Protein AF-0000000072977639 (afdb_homodimer)

Foldseek 3Di:
DALLVLLVLLQVLLVVLQVLLQVLLCLLDDPSVVVNQVNVCVQAVPDRDDDDDDNVRSVVSNVSSVVSNVVSCCRNVPLSVQSVDLDPVSNVVSLVVQLVVLVVCLVVVCVVCVVVVRNSNNVVSVVSSCSRNVSSVPYDDDD/DALLVLLVLLQVLLVVLQVLLQVLLCLLDDPSVVVNQVNVCVQAVPDRDDDDDDNVRSVVSNVSSVVSNVVSCCRNVPLSVQSVDLDVVSNVVSLVVQLVVLVVCLVVVCVVCVVVVRNSNNVVSVVSSCSRNVSSVPYDDDD

Organism: NCBI:txid391626

Sequence (286 aa):
MTPNTAARIVGLTGWGLMIFGVPFVSIAFAGYDSFAHASIDFLDFSRTHTETLTRDARLFGAVFAGLITGFGALYAFGIAPLLKVRNIEANRIARRAGIIAAIVWFVVDSTGSVASGVWSNAMFNVIYLLLLVVPLAMVEFERMTPNTAARIVGLTGWGLMIFGVPFVSIAFAGYDSFAHASIDFLDFSRTHTETLTRDARLFGAVFAGLITGFGALYAFGIAPLLKVRNIEANRIARRAGIIAAIVWFVVDSTGSVASGVWSNAMFNVIYLLLLVVPLAMVEFER

pLDDT: mean 95.0, std 5.59, range [56.97, 98.94]

Solvent-accessible surface area (backbone atoms only — not comparable to full-atom values): 13034 Å² total; per-residue (Å²): 79,50,34,66,59,27,20,49,51,31,21,51,51,12,49,48,35,27,66,60,15,58,68,40,26,47,40,6,36,84,88,40,53,68,61,34,31,52,53,49,28,67,44,27,74,86,50,84,64,81,70,83,76,49,57,61,30,14,32,28,31,1,43,34,14,6,37,38,24,17,42,12,33,34,32,34,47,24,40,15,57,37,44,63,49,99,40,69,68,57,30,52,39,32,40,51,14,51,40,50,15,46,51,53,16,44,56,37,22,31,53,7,14,47,51,31,68,32,51,52,41,32,54,53,42,52,56,53,42,49,54,54,33,50,40,51,73,43,40,51,80,85,128,78,50,34,67,57,26,20,50,49,31,22,51,50,11,49,48,37,29,68,61,15,57,65,39,27,45,38,6,35,85,87,38,52,67,59,34,29,52,53,48,29,67,44,27,75,87,51,84,64,82,71,82,76,50,56,62,29,14,34,27,31,1,43,33,15,7,39,38,24,17,42,12,32,34,30,34,48,23,40,16,57,37,45,63,48,98,41,72,67,57,29,52,39,32,39,51,14,53,40,52,15,45,51,54,16,45,54,37,22,31,53,7,16,47,51,30,68,32,51,52,41,31,53,53,43,52,56,53,41,49,54,55,35,50,39,51,74,44,41,50,80,85,128

Structure (mmCIF, N/CA/C/O backbone):
data_AF-0000000072977639-model_v1
#
loop_
_entity.id
_entity.type
_entity.pdbx_description
1 polymer 'Uncharacterized protein'
#
loop_
_atom_site.group_PDB
_atom_site.id
_atom_site.type_symbol
_atom_site.label_atom_id
_atom_site.label_alt_id
_atom_site.label_comp_id
_atom_site.label_asym_id
_atom_site.label_entity_id
_atom_site.label_seq_id
_atom_site.pdbx_PDB_ins_code
_atom_site.Cartn_x
_atom_site.Cartn_y
_atom_site.Cartn_z
_atom_site.occupancy
_atom_site.B_iso_or_equiv
_atom_site.auth_seq_id
_atom_site.auth_comp_id
_atom_site.auth_asym_id
_atom_site.auth_atom_id
_atom_site.pdbx_PDB_model_num
ATOM 1 N N . MET A 1 1 ? -13.078 9.516 21.172 1 95.62 1 MET A N 1
ATOM 2 C CA . MET A 1 1 ? -11.719 9.031 21.422 1 95.62 1 MET A CA 1
ATOM 3 C C . MET A 1 1 ? -10.711 10.172 21.328 1 95.62 1 MET A C 1
ATOM 5 O O . MET A 1 1 ? -10.812 11.031 20.453 1 95.62 1 MET A O 1
ATOM 9 N N . THR A 1 2 ? -9.734 10.164 22.281 1 97.06 2 THR A N 1
ATOM 10 C CA . THR A 1 2 ? -8.758 11.25 22.234 1 97.06 2 THR A CA 1
ATOM 11 C C . THR A 1 2 ? -7.812 11.07 21.047 1 97.06 2 THR A C 1
ATOM 13 O O . THR A 1 2 ? -7.594 9.953 20.594 1 97.06 2 THR A O 1
ATOM 16 N N . PRO A 1 3 ? -7.242 12.141 20.578 1 97.94 3 PRO A N 1
ATOM 17 C CA . PRO A 1 3 ? -6.262 12.023 19.484 1 97.94 3 PRO A CA 1
ATOM 18 C C . PRO A 1 3 ? -5.082 11.125 19.859 1 97.94 3 PRO A C 1
ATOM 20 O O . PRO A 1 3 ? -4.594 10.367 19.016 1 97.94 3 PRO A O 1
ATOM 23 N N . ASN A 1 4 ? -4.688 11.156 21.109 1 97.81 4 ASN A N 1
ATOM 24 C CA . ASN A 1 4 ? -3.568 10.328 21.531 1 97.81 4 ASN A CA 1
ATOM 25 C C . ASN A 1 4 ? -3.912 8.844 21.453 1 97.81 4 ASN A C 1
ATOM 27 O O . ASN A 1 4 ? -3.094 8.031 21.016 1 97.81 4 ASN A O 1
ATOM 31 N N . THR A 1 5 ? -5.055 8.477 21.891 1 98.25 5 THR A N 1
ATOM 32 C CA . THR A 1 5 ? -5.48 7.082 21.844 1 98.25 5 THR A CA 1
ATOM 33 C C . THR A 1 5 ? -5.637 6.613 20.406 1 98.25 5 THR A C 1
ATOM 35 O O . THR A 1 5 ? -5.152 5.539 20.031 1 98.25 5 THR A O 1
ATOM 38 N N . ALA A 1 6 ? -6.316 7.398 19.609 1 98.62 6 ALA A N 1
ATOM 39 C CA . ALA A 1 6 ? -6.48 7.074 18.188 1 98.62 6 ALA A CA 1
ATOM 40 C C . ALA A 1 6 ? -5.125 6.914 17.5 1 98.62 6 ALA A C 1
ATOM 42 O O . ALA A 1 6 ? -4.902 5.949 16.766 1 98.62 6 ALA A O 1
ATOM 43 N N . ALA A 1 7 ? -4.203 7.809 17.766 1 98.75 7 ALA A N 1
ATOM 44 C CA . ALA A 1 7 ? -2.863 7.762 17.188 1 98.75 7 ALA A CA 1
ATOM 45 C C . ALA A 1 7 ? -2.131 6.488 17.609 1 98.75 7 ALA A C 1
ATOM 47 O O . ALA A 1 7 ? -1.414 5.887 16.797 1 98.75 7 ALA A O 1
ATOM 48 N N . ARG A 1 8 ? -2.305 6.121 18.812 1 98.75 8 ARG A N 1
ATOM 49 C CA . ARG A 1 8 ? -1.635 4.918 19.297 1 98.75 8 ARG A CA 1
ATOM 50 C C . ARG A 1 8 ? -2.141 3.678 18.578 1 98.75 8 ARG A C 1
ATOM 52 O O . ARG A 1 8 ? -1.348 2.85 18.125 1 98.75 8 ARG A O 1
ATOM 59 N N . ILE A 1 9 ? -3.414 3.498 18.438 1 98.75 9 ILE A N 1
ATOM 60 C CA . ILE A 1 9 ? -3.996 2.328 17.797 1 98.75 9 ILE A CA 1
ATOM 61 C C . ILE A 1 9 ? -3.594 2.301 16.312 1 98.75 9 ILE A C 1
ATOM 63 O O . ILE A 1 9 ? -3.121 1.279 15.82 1 98.75 9 ILE A O 1
ATOM 67 N N . VAL A 1 10 ? -3.727 3.42 15.641 1 98.81 10 VAL A N 1
ATOM 68 C CA . VAL A 1 10 ? -3.398 3.52 14.219 1 98.81 10 VAL A CA 1
ATOM 69 C C . VAL A 1 10 ? -1.902 3.289 14.016 1 98.81 10 VAL A C 1
ATOM 71 O O . VAL A 1 10 ? -1.496 2.576 13.094 1 98.81 10 VAL A O 1
ATOM 74 N N . GLY A 1 11 ? -1.092 3.898 14.891 1 98.81 11 GLY A N 1
ATOM 75 C CA . GLY A 1 11 ? 0.348 3.707 14.828 1 98.81 11 GLY A CA 1
ATOM 76 C C . GLY A 1 11 ? 0.766 2.262 15.016 1 98.81 11 GLY A C 1
ATOM 77 O O . GLY A 1 11 ? 1.602 1.75 14.266 1 98.81 11 GLY A O 1
ATOM 78 N N . LEU A 1 12 ? 0.211 1.603 15.961 1 98.69 12 LEU A N 1
ATOM 79 C CA . LEU A 1 12 ? 0.515 0.199 16.219 1 98.69 12 LEU A CA 1
ATOM 80 C C . LEU A 1 12 ? 0.076 -0.674 15.047 1 98.69 12 LEU A C 1
ATOM 82 O O . LEU A 1 12 ? 0.763 -1.635 14.695 1 98.69 12 LEU A O 1
ATOM 86 N N . THR A 1 13 ? -1.066 -0.364 14.516 1 98.69 13 THR A N 1
ATOM 87 C CA . THR A 1 13 ? -1.519 -1.1 13.344 1 98.69 13 THR A CA 1
ATOM 88 C C . THR A 1 13 ? -0.54 -0.925 12.188 1 98.69 13 THR A C 1
ATOM 90 O O . THR A 1 13 ? -0.177 -1.897 11.523 1 98.69 13 THR A O 1
ATOM 93 N N . GLY A 1 14 ? -0.065 0.281 11.914 1 98.75 14 GLY A N 1
ATOM 94 C CA . GLY A 1 14 ? 0.928 0.529 10.883 1 98.75 14 GLY A CA 1
ATOM 95 C C . GLY A 1 14 ? 2.215 -0.248 11.094 1 98.75 14 GLY A C 1
ATOM 96 O O . GLY A 1 14 ? 2.725 -0.876 10.164 1 98.75 14 GLY A O 1
ATOM 97 N N . TRP A 1 15 ? 2.723 -0.242 12.312 1 98.69 15 TRP A N 1
ATOM 98 C CA . TRP A 1 15 ? 3.92 -1.007 12.648 1 98.69 15 TRP A CA 1
ATOM 99 C C . TRP A 1 15 ? 3.689 -2.5 12.445 1 98.69 15 TRP A C 1
ATOM 101 O O . TRP A 1 15 ? 4.566 -3.207 11.945 1 98.69 15 TRP A O 1
ATOM 111 N N . GLY A 1 16 ? 2.523 -2.932 12.852 1 98 16 GLY A N 1
ATOM 112 C CA . GLY A 1 16 ? 2.174 -4.328 12.648 1 98 16 GLY A CA 1
ATOM 113 C C . GLY A 1 16 ? 2.189 -4.742 11.188 1 98 16 GLY A C 1
ATOM 114 O O . GLY A 1 16 ? 2.697 -5.809 10.844 1 98 16 GLY A O 1
ATOM 115 N N . LEU A 1 17 ? 1.661 -3.938 10.32 1 97.69 17 LEU A N 1
ATOM 116 C CA . LEU A 1 17 ? 1.654 -4.215 8.891 1 97.69 17 LEU A CA 1
ATOM 117 C C . LEU A 1 17 ? 3.076 -4.27 8.344 1 97.69 17 LEU A C 1
ATOM 119 O O . LEU A 1 17 ? 3.389 -5.117 7.5 1 97.69 17 LEU A O 1
ATOM 123 N N . MET A 1 18 ? 3.998 -3.418 8.82 1 98.19 18 MET A N 1
ATOM 124 C CA . MET A 1 18 ? 5.383 -3.416 8.359 1 98.19 18 MET A CA 1
ATOM 125 C C . MET A 1 18 ? 6.105 -4.68 8.805 1 98.19 18 MET A C 1
ATOM 127 O O . MET A 1 18 ? 6.797 -5.32 8.008 1 98.19 18 MET A O 1
ATOM 131 N N . ILE A 1 19 ? 5.93 -5.047 10.039 1 96.44 19 ILE A N 1
ATOM 132 C CA . ILE A 1 19 ? 6.582 -6.227 10.594 1 96.44 19 ILE A CA 1
ATOM 133 C C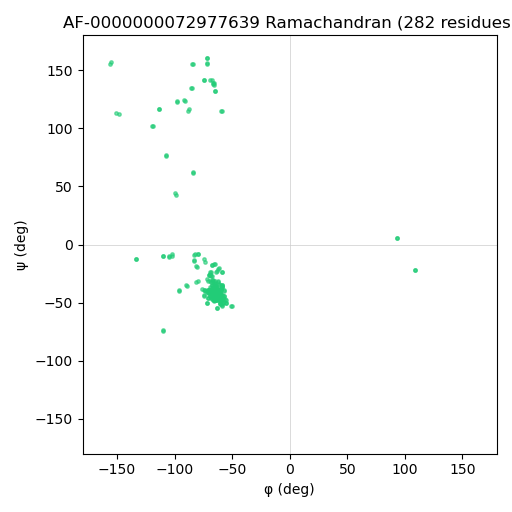 . ILE A 1 19 ? 6.066 -7.48 9.898 1 96.44 19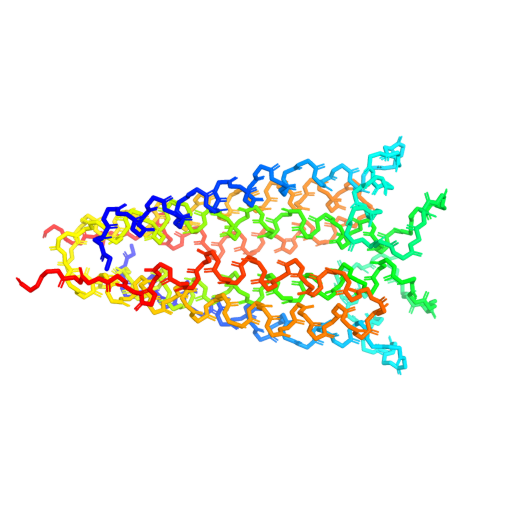 ILE A C 1
ATOM 135 O O . ILE A 1 19 ? 6.824 -8.422 9.664 1 96.44 19 ILE A O 1
ATOM 139 N N . PHE A 1 20 ? 4.82 -7.465 9.57 1 93.06 20 PHE A N 1
ATOM 140 C CA . PHE A 1 20 ? 4.211 -8.57 8.836 1 93.06 20 PHE A CA 1
ATOM 141 C C . PHE A 1 20 ? 4.719 -8.609 7.402 1 93.06 20 PHE A C 1
ATOM 143 O O . PHE A 1 20 ? 4.992 -9.68 6.863 1 93.06 20 PHE A O 1
ATOM 150 N N . GLY A 1 21 ? 4.824 -7.449 6.793 1 94.38 21 GLY A N 1
ATOM 151 C CA . GLY A 1 21 ? 5.102 -7.34 5.371 1 94.38 21 GLY A CA 1
ATOM 152 C C . GLY A 1 21 ? 6.547 -7.641 5.02 1 94.38 21 GLY A C 1
ATOM 153 O O . GLY A 1 21 ? 6.824 -8.336 4.035 1 94.38 21 GLY A O 1
ATOM 154 N N . VAL A 1 22 ? 7.531 -7.25 5.762 1 94.69 22 VAL A N 1
ATOM 155 C CA . VAL A 1 22 ? 8.945 -7.297 5.414 1 94.69 22 VAL A CA 1
ATOM 156 C C . VAL A 1 22 ? 9.391 -8.75 5.254 1 94.69 22 VAL A C 1
ATOM 158 O O . VAL A 1 22 ? 9.992 -9.109 4.238 1 94.69 22 VAL A O 1
ATOM 161 N N . PRO A 1 23 ? 9.039 -9.719 6.133 1 92.25 23 PRO A N 1
ATOM 162 C CA . PRO A 1 23 ? 9.492 -11.094 5.953 1 92.25 23 PRO A CA 1
ATOM 163 C C . PRO A 1 23 ? 8.883 -11.758 4.719 1 92.25 23 PRO A C 1
ATOM 165 O O . PRO A 1 23 ? 9.438 -12.742 4.207 1 92.25 23 PRO A O 1
ATOM 168 N N . PHE A 1 24 ? 7.812 -11.227 4.18 1 93 24 PHE A N 1
ATOM 169 C CA . PHE A 1 24 ? 7.113 -11.859 3.066 1 93 24 PHE A CA 1
ATOM 170 C C . PHE A 1 24 ? 7.906 -11.711 1.774 1 93 24 PHE A C 1
ATOM 172 O O . PHE A 1 24 ? 7.629 -12.391 0.786 1 93 24 PHE A O 1
ATOM 179 N N . VAL A 1 25 ? 8.906 -10.797 1.79 1 94.38 25 VAL A N 1
ATOM 180 C CA . VAL A 1 25 ? 9.734 -10.664 0.594 1 94.38 25 VAL A CA 1
ATOM 181 C C . VAL A 1 25 ? 10.453 -11.977 0.31 1 94.38 25 VAL A C 1
ATOM 183 O O . VAL A 1 25 ? 10.852 -12.242 -0.828 1 94.38 25 VAL A O 1
ATOM 186 N N . SER A 1 26 ? 10.57 -12.844 1.334 1 92.38 26 SER A N 1
ATOM 187 C CA . SER A 1 26 ? 11.25 -14.125 1.174 1 92.38 26 SER A CA 1
ATOM 188 C C . SER A 1 26 ? 10.523 -15.008 0.168 1 92.38 26 SER A C 1
ATOM 190 O O . SER A 1 26 ? 11.125 -15.922 -0.409 1 92.38 26 SER A O 1
ATOM 192 N N . ILE A 1 27 ? 9.227 -14.781 -0.058 1 92.62 27 ILE A N 1
ATOM 193 C CA . ILE A 1 27 ? 8.422 -15.555 -1.001 1 92.62 27 ILE A CA 1
ATOM 194 C C . ILE A 1 27 ? 9.031 -15.453 -2.398 1 92.62 27 ILE A C 1
ATOM 196 O O . ILE A 1 27 ? 8.898 -16.375 -3.209 1 92.62 27 ILE A O 1
ATOM 200 N N . ALA A 1 28 ? 9.781 -14.445 -2.684 1 94.38 28 ALA A N 1
ATOM 201 C CA . ALA A 1 28 ? 10.32 -14.18 -4.012 1 94.38 28 ALA A CA 1
ATOM 202 C C . ALA A 1 28 ? 11.57 -15.023 -4.273 1 94.38 28 ALA A C 1
ATOM 204 O O . ALA A 1 28 ? 12.008 -15.148 -5.418 1 94.38 28 ALA A O 1
ATOM 205 N N . PHE A 1 29 ? 12.164 -15.516 -3.209 1 92.94 29 PHE A N 1
ATOM 206 C CA . PHE A 1 29 ? 13.414 -16.25 -3.324 1 92.94 29 PHE A CA 1
ATOM 207 C C . PHE A 1 29 ? 13.156 -17.75 -3.49 1 92.94 29 PHE A C 1
ATOM 209 O O . PHE A 1 29 ? 12.547 -18.375 -2.627 1 92.94 29 PHE A O 1
ATOM 216 N N . ALA A 1 30 ? 13.758 -18.188 -4.637 1 87 30 ALA A N 1
ATOM 217 C CA . ALA A 1 30 ? 13.703 -19.641 -4.828 1 87 30 ALA A CA 1
ATOM 218 C C . ALA A 1 30 ? 14.5 -20.359 -3.748 1 87 30 ALA A C 1
ATOM 220 O O . ALA A 1 30 ? 15.578 -19.906 -3.359 1 87 30 ALA A O 1
ATOM 221 N N . GLY A 1 31 ? 14 -21.375 -3.1 1 83.69 31 GLY A N 1
ATOM 222 C CA . GLY A 1 31 ? 14.711 -22.109 -2.066 1 83.69 31 GLY A CA 1
ATOM 223 C C . GLY A 1 31 ? 14.156 -21.859 -0.675 1 83.69 31 GLY A C 1
ATOM 224 O O . GLY A 1 31 ? 14.453 -22.625 0.255 1 83.69 31 GLY A O 1
ATOM 225 N N . TYR A 1 32 ? 13.492 -20.766 -0.579 1 83.25 32 TYR A N 1
ATOM 226 C CA . TYR A 1 32 ? 12.875 -20.453 0.708 1 83.25 32 TYR A CA 1
ATOM 227 C C . TYR A 1 32 ? 11.398 -20.828 0.699 1 83.25 32 TYR A C 1
ATOM 229 O O . TYR A 1 32 ? 10.57 -20.094 1.251 1 83.25 32 TYR A O 1
ATOM 237 N N . ASP A 1 33 ? 11.086 -21.891 0.186 1 87.06 33 ASP A N 1
ATOM 238 C CA . ASP A 1 33 ? 9.703 -22.266 -0.089 1 87.06 33 ASP A CA 1
ATOM 239 C C . ASP A 1 33 ? 8.953 -22.578 1.203 1 87.06 33 ASP A C 1
ATOM 241 O O . ASP A 1 33 ? 7.738 -22.359 1.291 1 87.06 33 ASP A O 1
ATOM 245 N N . SER A 1 34 ? 9.703 -23.047 2.15 1 86.94 34 SER A N 1
ATOM 246 C CA . SER A 1 34 ? 9.016 -23.406 3.385 1 86.94 34 SER A CA 1
ATOM 247 C C . SER A 1 34 ? 8.352 -22.188 4.027 1 86.94 34 SER A C 1
ATOM 249 O O . SER A 1 34 ? 7.211 -22.266 4.484 1 86.94 34 SER A O 1
ATOM 251 N N . PHE A 1 35 ? 9.078 -21.125 4.086 1 86.31 35 PHE A N 1
ATOM 252 C CA . PHE A 1 35 ? 8.508 -19.906 4.645 1 86.31 35 PHE A CA 1
ATOM 253 C C . PHE A 1 35 ? 7.352 -19.406 3.789 1 86.31 35 PHE A C 1
ATOM 255 O O . PHE A 1 35 ? 6.324 -18.969 4.316 1 86.31 35 PHE A O 1
ATOM 262 N N . ALA A 1 36 ? 7.512 -19.453 2.562 1 88.56 36 ALA A N 1
ATOM 263 C CA . ALA A 1 36 ? 6.465 -19.031 1.642 1 88.56 36 ALA A CA 1
ATOM 264 C C . ALA A 1 36 ? 5.191 -19.859 1.838 1 88.56 36 ALA A C 1
ATOM 266 O O . ALA A 1 36 ? 4.098 -19.297 1.947 1 88.56 36 ALA A O 1
ATOM 267 N N . HIS A 1 37 ? 5.379 -21.172 1.951 1 91.56 37 HIS A N 1
ATOM 268 C CA . HIS A 1 37 ? 4.242 -22.062 2.148 1 91.56 37 HIS A CA 1
ATOM 269 C C . HIS A 1 37 ? 3.521 -21.75 3.457 1 91.56 37 HIS A C 1
ATOM 271 O O . HIS A 1 37 ? 2.293 -21.641 3.484 1 91.56 37 HIS A O 1
ATOM 277 N N . ALA A 1 38 ? 4.32 -21.562 4.438 1 89.25 38 ALA A N 1
ATOM 278 C CA . ALA A 1 38 ? 3.725 -21.25 5.734 1 89.25 38 ALA A CA 1
ATOM 279 C C . ALA A 1 38 ? 2.924 -19.953 5.672 1 89.25 38 ALA A C 1
ATOM 281 O O . ALA A 1 38 ? 1.828 -19.859 6.234 1 89.25 38 ALA A O 1
ATOM 282 N N . SER A 1 39 ? 3.451 -18.969 4.984 1 87.75 39 SER A N 1
ATOM 283 C CA . SER A 1 39 ? 2.805 -17.672 4.855 1 87.75 39 SER A CA 1
ATOM 284 C C . SER A 1 39 ? 1.498 -17.781 4.074 1 87.75 39 SER A C 1
ATOM 286 O O . SER A 1 39 ? 0.474 -17.234 4.492 1 87.75 39 SER A O 1
ATOM 288 N N . ILE A 1 40 ? 1.535 -18.5 3.049 1 89.81 40 ILE A N 1
ATOM 289 C CA . ILE A 1 40 ? 0.352 -18.656 2.207 1 89.81 40 ILE A CA 1
ATOM 290 C C . ILE A 1 40 ? -0.704 -19.484 2.939 1 89.81 40 ILE A C 1
ATOM 292 O O . ILE A 1 40 ? -1.894 -19.156 2.893 1 89.81 40 ILE A O 1
ATOM 296 N N . ASP A 1 41 ? -0.236 -20.531 3.631 1 91.38 41 ASP A N 1
ATOM 297 C CA . ASP A 1 41 ? -1.164 -21.344 4.406 1 91.38 41 ASP A CA 1
ATOM 298 C C . ASP A 1 41 ? -1.864 -20.516 5.48 1 91.38 41 ASP A C 1
ATOM 300 O O . ASP A 1 41 ? -3.035 -20.75 5.789 1 91.38 41 ASP A O 1
ATOM 304 N N . PHE A 1 42 ? -1.109 -19.594 5.988 1 86.88 42 PHE A N 1
ATOM 305 C CA . PHE A 1 42 ? -1.677 -18.688 6.984 1 86.88 42 PHE A CA 1
ATOM 306 C C . PHE A 1 42 ? -2.775 -17.828 6.375 1 86.88 42 PHE A C 1
ATOM 308 O O . PHE A 1 42 ? -3.828 -17.641 6.984 1 86.88 42 PHE A O 1
ATOM 315 N N . LEU A 1 43 ? -2.643 -17.344 5.176 1 86.12 43 LEU A N 1
ATOM 316 C CA . LEU A 1 43 ? -3.604 -16.484 4.508 1 86.12 43 LEU A CA 1
ATOM 317 C C . LEU A 1 43 ? -4.762 -17.281 3.934 1 86.12 43 LEU A C 1
ATOM 319 O O . LEU A 1 43 ? -5.887 -16.781 3.838 1 86.12 43 LEU A O 1
ATOM 323 N N . ASP A 1 44 ? -4.391 -18.438 3.574 1 89.69 44 ASP A N 1
ATOM 324 C CA . ASP A 1 44 ? -5.355 -19.344 2.949 1 89.69 44 ASP A CA 1
ATOM 325 C C . ASP A 1 44 ? -5.531 -20.609 3.773 1 89.69 44 ASP A C 1
ATOM 327 O O . ASP A 1 44 ? -4.809 -21.594 3.576 1 89.69 44 ASP A O 1
ATOM 331 N N . PHE A 1 45 ? -6.559 -20.641 4.465 1 87.81 45 PHE A N 1
ATOM 332 C CA . PHE A 1 45 ? -6.789 -21.719 5.41 1 87.81 45 PHE A CA 1
ATOM 333 C C . PHE A 1 45 ? -7.316 -22.969 4.691 1 87.81 45 PHE A C 1
ATOM 335 O O . PHE A 1 45 ? -7.41 -24.047 5.285 1 87.81 45 PHE A O 1
ATOM 342 N N . SER A 1 46 ? -7.605 -22.844 3.506 1 85.62 46 SER A N 1
ATOM 343 C CA . SER A 1 46 ? -8.336 -23.906 2.824 1 85.62 46 SER A CA 1
ATOM 344 C C . SER A 1 46 ? -7.398 -25 2.35 1 85.62 46 SER A C 1
ATOM 346 O O . SER A 1 46 ? -7.844 -26.094 2.006 1 85.62 46 SER A O 1
ATOM 348 N N . ARG A 1 47 ? -6.117 -24.75 2.334 1 83.44 47 ARG A N 1
ATOM 349 C CA . ARG A 1 47 ? -5.219 -25.797 1.847 1 83.44 47 ARG A CA 1
ATOM 350 C C . ARG A 1 47 ? -3.82 -25.625 2.428 1 83.44 47 ARG A C 1
ATOM 352 O O . ARG A 1 47 ? -3.467 -24.547 2.906 1 83.44 47 ARG A O 1
ATOM 359 N N . THR A 1 48 ? -3.164 -26.766 2.412 1 88.25 48 THR A N 1
ATOM 360 C CA . THR A 1 48 ? -1.737 -26.781 2.717 1 88.25 48 THR A CA 1
ATOM 361 C C . THR A 1 48 ? -0.911 -26.797 1.434 1 88.25 48 THR A C 1
ATOM 363 O O . THR A 1 48 ? -1.097 -27.672 0.583 1 88.25 48 THR A O 1
ATOM 366 N N . HIS A 1 49 ? -0.068 -25.859 1.305 1 86.5 49 HIS A N 1
ATOM 367 C CA . HIS A 1 49 ? 0.725 -25.734 0.087 1 86.5 49 HIS A CA 1
ATOM 368 C C . HIS A 1 49 ? 1.98 -26.594 0.155 1 86.5 49 HIS A C 1
ATOM 370 O O . HIS A 1 49 ? 2.65 -26.641 1.189 1 86.5 49 HIS A O 1
ATOM 376 N N . THR A 1 50 ? 2.227 -27.297 -0.949 1 85.44 50 THR A N 1
ATOM 377 C CA . THR A 1 50 ? 3.441 -28.094 -1.034 1 85.44 50 THR A CA 1
ATOM 378 C C . THR A 1 50 ? 4.145 -27.875 -2.369 1 85.44 50 THR A C 1
ATOM 380 O O . THR A 1 50 ? 5.32 -28.219 -2.523 1 85.44 50 THR A O 1
ATOM 383 N N . GLU A 1 51 ? 3.441 -27.266 -3.229 1 86.81 51 GLU A N 1
ATOM 384 C CA . GLU A 1 51 ? 3.979 -27.109 -4.578 1 86.81 51 GLU A CA 1
ATOM 385 C C . GLU A 1 51 ? 4.902 -25.906 -4.676 1 86.81 51 GLU A C 1
ATOM 387 O O . GLU A 1 51 ? 4.777 -24.953 -3.898 1 86.81 51 GLU A O 1
ATOM 392 N N . THR A 1 52 ? 5.766 -26.062 -5.684 1 88.94 52 THR A N 1
ATOM 393 C CA . THR A 1 52 ? 6.629 -24.922 -5.977 1 88.94 52 THR A CA 1
ATOM 394 C C . THR A 1 52 ? 5.809 -23.75 -6.5 1 88.94 52 THR A C 1
ATOM 396 O O . THR A 1 52 ? 4.895 -23.922 -7.305 1 88.94 52 THR A O 1
ATOM 399 N N . LEU A 1 53 ? 6.164 -22.594 -6.031 1 91.88 53 LEU A N 1
ATOM 400 C CA . LEU A 1 53 ? 5.453 -21.391 -6.473 1 91.88 53 LEU A CA 1
ATOM 401 C C . LEU A 1 53 ? 5.863 -21.016 -7.891 1 91.88 53 LEU A C 1
ATOM 403 O O . LEU A 1 53 ? 7.027 -21.172 -8.273 1 91.88 53 LEU A O 1
ATOM 407 N N . THR A 1 54 ? 4.875 -20.578 -8.586 1 91.81 54 THR A N 1
ATOM 408 C CA . THR A 1 54 ? 5.168 -20.078 -9.922 1 91.81 54 THR A CA 1
ATOM 409 C C . THR A 1 54 ? 5.902 -18.734 -9.836 1 91.81 54 THR A C 1
ATOM 411 O O . THR A 1 54 ? 5.859 -18.062 -8.812 1 91.81 54 THR A O 1
ATOM 414 N N . ARG A 1 55 ? 6.551 -18.391 -10.914 1 91.25 55 ARG A N 1
ATOM 415 C CA . ARG A 1 55 ? 7.23 -17.109 -11.016 1 91.25 55 ARG A CA 1
ATOM 416 C C . ARG A 1 55 ? 6.258 -15.953 -10.781 1 91.25 55 ARG A C 1
ATOM 418 O O . ARG A 1 55 ? 6.594 -14.977 -10.102 1 91.25 55 ARG A O 1
ATOM 425 N N . ASP A 1 56 ? 5.035 -16.062 -11.305 1 91.81 56 ASP A N 1
ATOM 426 C CA . ASP A 1 56 ? 4.027 -15.031 -11.125 1 91.81 56 ASP A CA 1
ATOM 427 C C . ASP A 1 56 ? 3.648 -14.875 -9.648 1 91.81 56 ASP A C 1
ATOM 429 O O . ASP A 1 56 ? 3.518 -13.758 -9.156 1 91.81 56 ASP A O 1
ATOM 433 N N . ALA A 1 57 ? 3.465 -15.992 -9.055 1 92.75 57 ALA A N 1
ATOM 434 C CA . ALA A 1 57 ? 3.127 -15.953 -7.633 1 92.75 57 ALA A CA 1
ATOM 435 C C . ALA A 1 57 ? 4.25 -15.312 -6.816 1 92.75 57 ALA A C 1
ATOM 437 O O . ALA A 1 57 ? 3.988 -14.531 -5.898 1 92.75 57 ALA A O 1
ATOM 438 N N . ARG A 1 58 ? 5.504 -15.609 -7.164 1 93.81 58 ARG A N 1
ATOM 439 C CA . ARG A 1 58 ? 6.656 -15.031 -6.477 1 93.81 58 ARG A CA 1
ATOM 440 C C . ARG A 1 58 ? 6.742 -13.523 -6.719 1 93.81 58 ARG A C 1
ATOM 442 O O . ARG A 1 58 ? 6.996 -12.758 -5.789 1 93.81 58 ARG A O 1
ATOM 449 N N . LEU A 1 59 ? 6.516 -13.125 -7.918 1 93 59 LEU A N 1
ATOM 450 C CA . LEU A 1 59 ? 6.516 -11.703 -8.242 1 93 59 LEU A CA 1
ATOM 451 C C . LEU A 1 59 ? 5.449 -10.961 -7.445 1 93 59 LEU A C 1
ATOM 453 O O . LEU A 1 59 ? 5.746 -9.969 -6.777 1 93 59 LEU A O 1
ATOM 457 N N . PHE A 1 60 ? 4.223 -11.453 -7.48 1 94.06 60 PHE A N 1
ATOM 458 C CA . PHE A 1 60 ? 3.125 -10.758 -6.816 1 94.06 60 PHE A CA 1
ATOM 459 C C . PHE A 1 60 ? 3.289 -10.812 -5.305 1 94.06 60 PHE A C 1
ATOM 461 O O . PHE A 1 60 ? 2.908 -9.875 -4.602 1 94.06 60 PHE A O 1
ATOM 468 N N . GLY A 1 61 ? 3.854 -11.883 -4.859 1 93.06 61 GLY A N 1
ATOM 469 C CA . GLY A 1 61 ? 4.203 -11.922 -3.451 1 93.06 61 GLY A CA 1
ATOM 470 C C . GLY A 1 61 ? 5.176 -10.836 -3.043 1 93.06 61 GLY A C 1
ATOM 471 O O . GLY A 1 61 ? 5.035 -10.234 -1.977 1 93.06 61 GLY A O 1
ATOM 472 N N . ALA A 1 62 ? 6.172 -10.617 -3.844 1 93.19 62 ALA A N 1
ATOM 473 C CA . ALA A 1 62 ? 7.145 -9.555 -3.602 1 93.19 62 ALA A CA 1
ATOM 474 C C . ALA A 1 62 ? 6.477 -8.188 -3.629 1 93.19 62 ALA A C 1
ATOM 476 O O . ALA A 1 62 ? 6.766 -7.328 -2.791 1 93.19 62 ALA A O 1
ATOM 477 N N . VAL A 1 63 ? 5.637 -7.984 -4.582 1 96.06 63 VAL A N 1
ATOM 478 C CA . VAL A 1 63 ? 4.918 -6.719 -4.727 1 96.06 63 VAL A CA 1
ATOM 479 C C . VAL A 1 63 ? 4.027 -6.488 -3.508 1 96.06 63 VAL A C 1
ATOM 481 O O . VAL A 1 63 ? 3.971 -5.379 -2.975 1 96.06 63 VAL A O 1
ATOM 484 N N . PHE A 1 64 ? 3.361 -7.582 -3.084 1 96.19 64 PHE A N 1
ATOM 485 C CA . PHE A 1 64 ? 2.586 -7.547 -1.849 1 96.19 64 PHE A CA 1
ATOM 486 C C . PHE A 1 64 ? 3.451 -7.102 -0.677 1 96.19 64 PHE A C 1
ATOM 488 O O . PHE A 1 64 ? 3.086 -6.184 0.058 1 96.19 64 PHE A O 1
ATOM 495 N N . ALA A 1 65 ? 4.578 -7.703 -0.521 1 96.69 65 ALA A N 1
ATOM 496 C CA . ALA A 1 65 ? 5.469 -7.395 0.596 1 96.69 65 ALA A CA 1
ATOM 497 C C . ALA A 1 65 ? 5.871 -5.922 0.585 1 96.69 65 ALA A C 1
ATOM 499 O O . ALA A 1 65 ? 5.812 -5.246 1.617 1 96.69 65 ALA A O 1
ATOM 500 N N . GLY A 1 66 ? 6.262 -5.406 -0.53 1 98.38 66 GLY A N 1
ATOM 501 C CA . GLY A 1 66 ? 6.656 -4.012 -0.639 1 98.38 66 GLY A CA 1
ATOM 502 C C . GLY A 1 66 ? 5.52 -3.047 -0.357 1 98.38 66 GLY A C 1
ATOM 503 O O . GLY A 1 66 ? 5.676 -2.111 0.43 1 98.38 66 GLY A O 1
ATOM 504 N N . LEU A 1 67 ? 4.395 -3.309 -0.924 1 98.62 67 LEU A N 1
ATOM 505 C CA . LEU A 1 67 ? 3.277 -2.375 -0.836 1 98.62 67 LEU A CA 1
ATOM 506 C C . LEU A 1 67 ? 2.691 -2.361 0.572 1 98.62 67 LEU A C 1
ATOM 508 O O . LEU A 1 67 ? 2.311 -1.304 1.079 1 98.62 67 LEU A O 1
ATOM 512 N N . ILE A 1 68 ? 2.615 -3.586 1.193 1 98.31 68 ILE A N 1
ATOM 513 C CA . ILE A 1 68 ? 2.047 -3.609 2.537 1 98.31 68 ILE A CA 1
ATOM 514 C C . ILE A 1 68 ? 2.988 -2.895 3.506 1 98.31 68 ILE A C 1
ATOM 516 O O . ILE A 1 68 ? 2.537 -2.232 4.441 1 98.31 68 ILE A O 1
ATOM 520 N N . THR A 1 69 ? 4.227 -3 3.316 1 98.62 69 THR A N 1
ATOM 521 C CA . THR A 1 69 ? 5.199 -2.301 4.152 1 98.62 69 THR A CA 1
ATOM 522 C C . THR A 1 69 ? 5.094 -0.792 3.957 1 98.62 69 THR A C 1
ATOM 524 O O . THR A 1 69 ? 5.062 -0.034 4.93 1 98.62 69 THR A O 1
ATOM 527 N N . GLY A 1 70 ? 5.055 -0.324 2.73 1 98.75 70 GLY A N 1
ATOM 528 C CA . GLY A 1 70 ? 4.875 1.094 2.463 1 98.75 70 GLY A CA 1
ATOM 529 C C . GLY A 1 70 ? 3.561 1.637 2.992 1 98.75 70 GLY A C 1
ATOM 530 O O . GLY A 1 70 ? 3.514 2.742 3.539 1 98.75 70 GLY A O 1
ATOM 531 N N . PHE A 1 71 ? 2.533 0.831 2.801 1 98.75 71 PHE A N 1
ATOM 532 C CA . PHE A 1 71 ? 1.208 1.164 3.312 1 98.75 71 PHE A CA 1
ATOM 533 C C . PHE A 1 71 ? 1.241 1.338 4.824 1 98.75 71 PHE A C 1
ATOM 535 O O . PHE A 1 71 ? 0.759 2.344 5.352 1 98.75 71 PHE A O 1
ATOM 542 N N . GLY A 1 72 ? 1.837 0.433 5.504 1 98.81 72 GLY A N 1
ATOM 543 C CA . GLY A 1 72 ? 2.004 0.526 6.949 1 98.81 72 GLY A CA 1
ATOM 544 C C . GLY A 1 72 ? 2.803 1.741 7.379 1 98.81 72 GLY A C 1
ATOM 545 O O . GLY A 1 72 ? 2.459 2.402 8.359 1 98.81 72 GLY A O 1
ATOM 546 N N . ALA A 1 73 ? 3.799 2.031 6.676 1 98.88 73 ALA A N 1
ATOM 547 C CA . ALA A 1 73 ? 4.652 3.17 7.004 1 98.88 73 ALA A CA 1
ATOM 548 C C . ALA A 1 73 ? 3.867 4.477 6.945 1 98.88 73 ALA A C 1
ATOM 550 O O . ALA A 1 73 ? 4.059 5.363 7.781 1 98.88 73 ALA A O 1
ATOM 551 N N . LEU A 1 74 ? 2.996 4.617 5.988 1 98.94 74 LEU A N 1
ATOM 552 C CA . LEU A 1 74 ? 2.211 5.84 5.871 1 98.94 74 LEU A CA 1
ATOM 553 C C . LEU A 1 74 ? 1.269 6 7.059 1 98.94 74 LEU A C 1
ATOM 555 O O . LEU A 1 74 ? 1.034 7.117 7.527 1 98.94 74 LEU A O 1
ATOM 559 N N . TYR A 1 75 ? 0.794 4.887 7.52 1 98.94 75 TYR A N 1
ATOM 560 C CA . TYR A 1 75 ? -0.069 4.977 8.695 1 98.94 75 TYR A CA 1
ATOM 561 C C . TYR A 1 75 ? 0.745 5.266 9.945 1 98.94 75 TYR A C 1
ATOM 563 O O . TYR A 1 75 ? 0.395 6.148 10.734 1 98.94 75 TYR A O 1
ATOM 571 N N . ALA A 1 76 ? 1.844 4.621 10.125 1 98.88 76 ALA A N 1
ATOM 572 C CA . ALA A 1 76 ? 2.648 4.719 11.336 1 98.88 76 ALA A CA 1
ATOM 573 C C . ALA A 1 76 ? 3.34 6.078 11.43 1 98.88 76 ALA A C 1
ATOM 575 O O . ALA A 1 76 ? 3.396 6.68 12.5 1 98.88 76 ALA A O 1
ATOM 576 N N . PHE A 1 77 ? 3.805 6.594 10.352 1 98.88 77 PHE A N 1
ATOM 577 C CA . PHE A 1 77 ? 4.652 7.781 10.391 1 98.88 77 PHE A CA 1
ATOM 578 C C . PHE A 1 77 ? 3.918 8.984 9.812 1 98.88 77 PHE A C 1
ATOM 580 O O . PHE A 1 77 ? 4.418 10.109 9.875 1 98.88 77 PHE A O 1
ATOM 587 N N . GLY A 1 78 ? 2.82 8.734 9.234 1 98.81 78 GLY A N 1
ATOM 588 C CA . GLY A 1 78 ? 2.033 9.82 8.672 1 98.81 78 GLY A CA 1
ATOM 589 C C . GLY A 1 78 ? 0.745 10.078 9.43 1 98.81 78 GLY A C 1
ATOM 590 O O . GLY A 1 78 ? 0.688 10.961 10.289 1 98.81 78 GLY A O 1
ATOM 591 N N . ILE A 1 79 ? -0.232 9.172 9.266 1 98.94 79 ILE A N 1
ATOM 592 C CA . ILE A 1 79 ? -1.567 9.367 9.82 1 98.94 79 ILE A CA 1
ATOM 593 C C . ILE A 1 79 ? -1.483 9.484 11.344 1 98.94 79 ILE A C 1
ATOM 595 O O . ILE A 1 79 ? -2.02 10.422 11.93 1 98.94 79 ILE A O 1
ATOM 599 N N . ALA A 1 80 ? -0.806 8.625 11.984 1 98.88 80 ALA A N 1
ATOM 600 C CA . ALA A 1 80 ? -0.796 8.555 13.445 1 98.88 80 ALA A CA 1
ATOM 601 C C . ALA A 1 80 ? -0.217 9.828 14.047 1 98.88 80 ALA A C 1
ATOM 603 O O . ALA A 1 80 ? -0.875 10.5 14.844 1 98.88 80 ALA A O 1
ATOM 604 N N . PRO A 1 81 ? 0.955 10.281 13.703 1 98.88 81 PRO A N 1
ATOM 605 C CA . PRO A 1 81 ? 1.461 11.5 14.344 1 98.88 81 PRO A CA 1
ATOM 606 C C . PRO A 1 81 ? 0.679 12.75 13.945 1 98.88 81 PRO A C 1
ATOM 608 O O . PRO A 1 81 ? 0.588 13.703 14.719 1 98.88 81 PRO A O 1
ATOM 611 N N . LEU A 1 82 ? 0.086 12.789 12.82 1 98.81 82 LEU A N 1
ATOM 612 C CA . LEU A 1 82 ? -0.655 13.961 12.367 1 98.81 82 LEU A CA 1
ATOM 613 C C . LEU A 1 82 ? -1.917 14.164 13.195 1 98.81 82 LEU A C 1
ATOM 615 O O . LEU A 1 82 ? -2.398 15.289 13.336 1 98.81 82 LEU A O 1
ATOM 619 N N . LEU A 1 83 ? -2.426 13.117 13.766 1 98.56 83 LEU A N 1
ATOM 620 C CA . LEU A 1 83 ? -3.6 13.227 14.625 1 98.56 83 LEU A CA 1
ATOM 621 C C . LEU A 1 83 ? -3.281 14.031 15.875 1 98.56 83 LEU A C 1
ATOM 623 O O . LEU A 1 83 ? -4.188 14.531 16.547 1 98.56 83 LEU A O 1
ATOM 627 N N . LYS A 1 84 ? -2.025 14.18 16.141 1 97.94 84 LYS A N 1
ATOM 628 C CA . LYS A 1 84 ? -1.626 14.828 17.391 1 97.94 84 LYS A CA 1
ATOM 629 C C . LYS A 1 84 ? -1.196 16.266 17.141 1 97.94 84 LYS A C 1
ATOM 631 O O . LYS A 1 84 ? -0.951 17.016 18.094 1 97.94 84 LYS A O 1
ATOM 636 N N . VAL A 1 85 ? -1.082 16.656 15.906 1 98 85 VAL A N 1
ATOM 637 C CA . VAL A 1 85 ? -0.688 18.031 15.586 1 98 85 VAL A CA 1
ATOM 638 C C . VAL A 1 85 ? -1.806 19 15.969 1 98 85 VAL A C 1
ATOM 640 O O . VAL A 1 85 ? -2.986 18.703 15.758 1 98 85 VAL A O 1
ATOM 643 N N . ARG A 1 86 ? -1.442 20.266 16.531 1 95.88 86 ARG A N 1
ATOM 644 C CA . ARG A 1 86 ? -2.426 21.266 16.938 1 95.88 86 ARG A CA 1
ATOM 645 C C . ARG A 1 86 ? -2.863 22.109 15.75 1 95.88 86 ARG A C 1
ATOM 647 O O . ARG A 1 86 ? -2.689 23.344 15.758 1 95.88 86 ARG A O 1
ATOM 654 N N . ASN A 1 87 ? -3.424 21.516 14.797 1 97.25 87 ASN A N 1
ATOM 655 C CA . ASN A 1 87 ? -3.994 22.125 13.602 1 97.25 87 ASN A CA 1
ATOM 656 C C . ASN A 1 87 ? -5.184 21.328 13.078 1 97.25 87 ASN A C 1
ATOM 658 O O . ASN A 1 87 ? -5.016 20.234 12.547 1 97.25 87 ASN A O 1
ATOM 662 N N . ILE A 1 88 ? -6.348 21.875 13.148 1 96.62 88 ILE A N 1
ATOM 663 C CA . ILE A 1 88 ? -7.602 21.188 12.883 1 96.62 88 ILE A CA 1
ATOM 664 C C . ILE A 1 88 ? -7.672 20.797 11.406 1 96.62 88 ILE A C 1
ATOM 666 O O . ILE A 1 88 ? -8.18 19.734 11.062 1 96.62 88 ILE A O 1
ATOM 670 N N . GLU A 1 89 ? -7.211 21.641 10.562 1 97.75 89 GLU A N 1
ATOM 671 C CA . GLU A 1 89 ? -7.227 21.344 9.133 1 97.75 89 GLU A CA 1
ATOM 672 C C . GLU A 1 89 ? -6.367 20.125 8.82 1 97.75 89 GLU A C 1
ATOM 674 O O . GLU A 1 89 ? -6.805 19.203 8.117 1 97.75 89 GLU A O 1
ATOM 679 N N . ALA A 1 90 ? -5.16 20.078 9.359 1 98.31 90 ALA A N 1
ATOM 680 C CA . ALA A 1 90 ? -4.262 18.953 9.164 1 98.31 90 ALA A CA 1
ATOM 681 C C . ALA A 1 90 ? -4.871 17.656 9.719 1 98.31 90 ALA A C 1
ATOM 683 O O . ALA A 1 90 ? -4.793 16.609 9.078 1 98.31 90 ALA A O 1
ATOM 684 N N . ASN A 1 91 ? -5.508 17.766 10.844 1 98.5 91 ASN A N 1
ATOM 685 C CA . ASN A 1 91 ? -6.137 16.609 11.477 1 98.5 91 ASN A CA 1
ATOM 686 C C . ASN A 1 91 ? -7.25 16.031 10.602 1 98.5 91 ASN A C 1
ATOM 688 O O . ASN A 1 91 ? -7.332 14.82 10.422 1 98.5 91 ASN A O 1
ATOM 692 N N . ARG A 1 92 ? -8 16.891 10.047 1 98.31 92 ARG A N 1
ATOM 693 C CA . ARG A 1 92 ? -9.133 16.453 9.234 1 98.31 92 ARG A CA 1
ATOM 694 C C . ARG A 1 92 ? -8.656 15.797 7.945 1 98.31 92 ARG A C 1
ATOM 696 O O . ARG A 1 92 ? -9.234 14.805 7.5 1 98.31 92 ARG A O 1
ATOM 703 N N . ILE A 1 93 ? -7.633 16.328 7.348 1 98.81 93 ILE A N 1
ATOM 704 C CA . ILE A 1 93 ? -7.059 15.75 6.137 1 98.81 93 ILE A CA 1
ATOM 705 C C . ILE A 1 93 ? -6.52 14.352 6.441 1 98.81 93 ILE A C 1
ATOM 707 O O . ILE A 1 93 ? -6.805 13.398 5.715 1 98.81 93 ILE A O 1
ATOM 711 N N . ALA A 1 94 ? -5.77 14.227 7.523 1 98.81 94 ALA A N 1
ATOM 712 C CA . ALA A 1 94 ? -5.195 12.938 7.906 1 98.81 94 ALA A CA 1
ATOM 713 C C . ALA A 1 94 ? -6.285 11.906 8.156 1 98.81 94 ALA A C 1
ATOM 715 O O . ALA A 1 94 ? -6.203 10.773 7.664 1 98.81 94 ALA A O 1
ATOM 716 N N . ARG A 1 95 ? -7.289 12.289 8.898 1 98.81 95 ARG A N 1
ATOM 717 C CA . ARG A 1 95 ? -8.406 11.398 9.203 1 98.81 95 ARG A CA 1
ATOM 718 C C . ARG A 1 95 ? -9.094 10.93 7.93 1 98.81 95 ARG A C 1
ATOM 720 O O . ARG A 1 95 ? -9.289 9.727 7.727 1 98.81 95 ARG A O 1
ATOM 727 N N . ARG A 1 96 ? -9.461 11.844 7.109 1 98.81 96 ARG A N 1
ATOM 728 C CA . ARG A 1 96 ? -10.188 11.531 5.883 1 98.81 96 ARG A CA 1
ATOM 729 C C . ARG A 1 96 ? -9.336 10.664 4.957 1 98.81 96 ARG A C 1
ATOM 731 O O . ARG A 1 96 ? -9.836 9.695 4.379 1 98.81 96 ARG A O 1
ATOM 738 N N . ALA A 1 97 ? -8.078 10.984 4.801 1 98.88 97 ALA A N 1
ATOM 739 C CA . ALA A 1 97 ? -7.184 10.227 3.936 1 98.88 97 ALA A CA 1
ATOM 740 C C . ALA A 1 97 ? -7.035 8.789 4.418 1 98.88 97 ALA A C 1
ATOM 742 O O . ALA A 1 97 ? -7.082 7.848 3.621 1 98.88 97 ALA A O 1
ATOM 743 N N . GLY A 1 98 ? -6.836 8.633 5.742 1 98.88 98 GLY A N 1
ATOM 744 C CA . GLY A 1 98 ? -6.715 7.297 6.297 1 98.88 98 GLY A CA 1
ATOM 745 C C . GLY A 1 98 ? -7.953 6.445 6.078 1 98.88 98 GLY A C 1
ATOM 746 O O . GLY A 1 98 ? -7.852 5.262 5.75 1 98.88 98 GLY A O 1
ATOM 747 N N . ILE A 1 99 ? -9.109 7.059 6.23 1 98.94 99 ILE A N 1
ATOM 748 C CA . ILE A 1 99 ? -10.367 6.336 6.086 1 98.94 99 ILE A CA 1
ATOM 749 C C . ILE A 1 99 ? -10.594 5.977 4.621 1 98.94 99 ILE A C 1
ATOM 751 O O . ILE A 1 99 ? -10.914 4.832 4.297 1 98.94 99 ILE A O 1
ATOM 755 N N . ILE A 1 100 ? -10.406 6.863 3.705 1 98.88 100 ILE A N 1
ATOM 756 C CA . ILE A 1 100 ? -10.602 6.613 2.281 1 98.88 100 ILE A CA 1
ATOM 757 C C . ILE A 1 100 ? -9.656 5.508 1.818 1 98.88 100 ILE A C 1
ATOM 759 O O . ILE A 1 100 ? -10.07 4.566 1.141 1 98.88 100 ILE A O 1
ATOM 763 N N . ALA A 1 101 ? -8.383 5.602 2.186 1 98.94 101 ALA A N 1
ATOM 764 C CA . ALA A 1 101 ? -7.383 4.617 1.777 1 98.94 101 ALA A CA 1
ATOM 765 C C . ALA A 1 101 ? -7.75 3.225 2.285 1 98.94 101 ALA A C 1
ATOM 767 O O . ALA A 1 101 ? -7.645 2.24 1.549 1 98.94 101 ALA A O 1
ATOM 768 N N . ALA A 1 102 ? -8.188 3.145 3.531 1 98.88 102 ALA A N 1
ATOM 769 C CA . ALA A 1 102 ? -8.562 1.859 4.117 1 98.88 102 ALA A CA 1
ATOM 770 C C . ALA A 1 102 ? -9.773 1.265 3.4 1 98.88 102 ALA A C 1
ATOM 772 O O . ALA A 1 102 ? -9.805 0.063 3.125 1 98.88 102 ALA A O 1
ATOM 773 N N . ILE A 1 103 ? -10.766 2.057 3.096 1 98.81 103 ILE A N 1
ATOM 774 C CA . ILE A 1 103 ? -11.992 1.562 2.477 1 98.81 103 ILE A CA 1
ATOM 775 C C . ILE A 1 103 ? -11.703 1.109 1.048 1 98.81 103 ILE A C 1
ATOM 777 O O . ILE A 1 103 ? -12.141 0.037 0.629 1 98.81 103 ILE A O 1
ATOM 781 N N . VAL A 1 104 ? -10.945 1.876 0.285 1 98.5 104 VAL A N 1
ATOM 782 C CA . VAL A 1 104 ? -10.656 1.51 -1.098 1 98.5 104 VAL A CA 1
ATOM 783 C C . VAL A 1 104 ? -9.812 0.243 -1.131 1 98.5 104 VAL A C 1
ATOM 785 O O . VAL A 1 104 ? -10.07 -0.668 -1.92 1 98.5 104 VAL A O 1
ATOM 788 N N . TRP A 1 105 ? -8.734 0.207 -0.322 1 98.81 105 TRP A N 1
ATOM 789 C CA . TRP A 1 105 ? -7.957 -1.02 -0.186 1 98.81 105 TRP A CA 1
ATOM 790 C C . TRP A 1 105 ? -8.859 -2.207 0.124 1 98.81 105 TRP A C 1
ATOM 792 O O . TRP A 1 105 ? -8.781 -3.244 -0.539 1 98.81 105 TRP A O 1
ATOM 802 N N . PHE A 1 106 ? -9.703 -2.117 1.142 1 98.75 106 PHE A N 1
ATOM 803 C CA . PHE A 1 106 ? -10.547 -3.197 1.642 1 98.75 106 PHE A CA 1
ATOM 804 C C . PHE A 1 106 ? -11.453 -3.727 0.542 1 98.75 106 PHE A C 1
ATOM 806 O O . PHE A 1 106 ? -11.57 -4.941 0.354 1 98.75 106 PHE A O 1
ATOM 813 N N . VAL A 1 107 ? -12.164 -2.861 -0.169 1 98.56 107 VAL A N 1
ATOM 814 C CA . VAL A 1 107 ? -13.125 -3.264 -1.193 1 98.56 107 VAL A CA 1
ATOM 815 C C . VAL A 1 107 ? -12.406 -4.02 -2.307 1 98.56 107 VAL A C 1
ATOM 817 O O . VAL A 1 107 ? -12.828 -5.109 -2.701 1 98.56 107 VAL A O 1
ATOM 820 N N . VAL A 1 108 ? -11.258 -3.543 -2.807 1 98.12 108 VAL A N 1
ATOM 821 C CA . VAL A 1 108 ? -10.547 -4.133 -3.936 1 98.12 108 VAL A CA 1
ATOM 822 C C . VAL A 1 108 ? -9.914 -5.453 -3.512 1 98.12 108 VAL A C 1
ATOM 824 O O . VAL A 1 108 ? -10.102 -6.48 -4.172 1 98.12 108 VAL A O 1
ATOM 827 N N . ASP A 1 109 ? -9.195 -5.43 -2.404 1 98.25 109 ASP A N 1
ATOM 828 C CA . ASP A 1 109 ? -8.516 -6.621 -1.912 1 98.25 109 ASP A CA 1
ATOM 829 C C . ASP A 1 109 ? -9.508 -7.727 -1.573 1 98.25 109 ASP A C 1
ATOM 831 O O . ASP A 1 109 ? -9.305 -8.883 -1.945 1 98.25 109 ASP A O 1
ATOM 835 N N . SER A 1 110 ? -10.633 -7.379 -0.897 1 98.12 110 SER A N 1
ATOM 836 C CA . SER A 1 110 ? -11.602 -8.383 -0.472 1 98.12 110 SER A CA 1
ATOM 837 C C . SER A 1 110 ? -12.367 -8.945 -1.663 1 98.12 110 SER A C 1
ATOM 839 O O . SER A 1 110 ? -12.656 -10.141 -1.714 1 98.12 110 SER A O 1
ATOM 841 N N . THR A 1 111 ? -12.75 -8.078 -2.576 1 97.62 111 THR A N 1
ATOM 842 C CA . THR A 1 111 ? -13.375 -8.562 -3.803 1 97.62 111 THR A CA 1
ATOM 843 C C . THR A 1 111 ? -12.477 -9.578 -4.508 1 97.62 111 THR A C 1
ATOM 845 O O . THR A 1 111 ? -12.922 -10.664 -4.875 1 97.62 111 THR A O 1
ATOM 848 N N . GLY A 1 112 ? -11.211 -9.281 -4.68 1 96.44 112 GLY A N 1
ATOM 849 C CA . GLY A 1 112 ? -10.266 -10.18 -5.324 1 96.44 112 GLY A CA 1
ATOM 850 C C . GLY A 1 112 ? -10.016 -11.453 -4.531 1 96.44 112 GLY A C 1
ATOM 851 O O . GLY A 1 112 ? -9.852 -12.523 -5.109 1 96.44 112 GLY A O 1
ATOM 852 N N . SER A 1 113 ? -9.969 -11.336 -3.242 1 96.44 113 SER A N 1
ATOM 853 C CA . SER A 1 113 ? -9.75 -12.5 -2.383 1 96.44 113 SER A CA 1
ATOM 854 C C . SER A 1 113 ? -10.875 -13.516 -2.533 1 96.44 113 SER A C 1
ATOM 856 O O . SER A 1 113 ? -10.617 -14.719 -2.672 1 96.44 113 SER A O 1
ATOM 858 N N . VAL A 1 114 ? -12.109 -13.039 -2.539 1 95.75 114 VAL A N 1
ATOM 859 C CA . VAL A 1 114 ? -13.258 -13.93 -2.711 1 95.75 114 VAL A CA 1
ATOM 860 C C . VAL A 1 114 ? -13.258 -14.508 -4.125 1 95.75 114 VAL A C 1
ATOM 862 O O . VAL A 1 114 ? -13.445 -15.711 -4.316 1 95.75 114 VAL A O 1
ATOM 865 N N . ALA A 1 115 ? -12.93 -13.703 -5.121 1 95.31 115 ALA A N 1
ATOM 866 C CA . ALA A 1 115 ? -12.93 -14.133 -6.516 1 95.31 115 ALA A CA 1
ATOM 867 C C . ALA A 1 115 ? -11.836 -15.164 -6.773 1 95.31 115 ALA A C 1
ATOM 869 O O . ALA A 1 115 ? -12 -16.047 -7.613 1 95.31 115 ALA A O 1
ATOM 870 N N . SER A 1 116 ? -10.703 -15.117 -6.043 1 93.69 116 SER A N 1
ATOM 871 C CA . SER A 1 116 ? -9.594 -16.047 -6.223 1 93.69 116 SER A CA 1
ATOM 872 C C . SER A 1 116 ? -9.844 -17.359 -5.461 1 93.69 116 SER A C 1
ATOM 874 O O . SER A 1 116 ? -9.047 -18.297 -5.559 1 93.69 116 SER A O 1
ATOM 876 N N . GLY A 1 117 ? -10.922 -17.328 -4.633 1 93.62 117 GLY A N 1
ATOM 877 C CA . GLY A 1 117 ? -11.258 -18.516 -3.861 1 93.62 117 GLY A CA 1
ATOM 878 C C . GLY A 1 117 ? -10.648 -18.516 -2.475 1 93.62 117 GLY A C 1
ATOM 879 O O . GLY A 1 117 ? -10.695 -19.531 -1.771 1 93.62 117 GLY A O 1
ATOM 880 N N . VAL A 1 118 ? -9.992 -17.438 -2.07 1 94.56 118 VAL A N 1
ATOM 881 C CA . VAL A 1 118 ? -9.344 -17.375 -0.766 1 94.56 118 VAL A CA 1
ATOM 882 C C . VAL A 1 118 ? -10.141 -16.453 0.162 1 94.56 118 VAL A C 1
ATOM 884 O O . VAL A 1 118 ? -9.664 -15.375 0.538 1 94.56 118 VAL A O 1
ATOM 887 N N . TRP A 1 119 ? -11.227 -16.922 0.664 1 93.75 119 TRP A N 1
ATOM 888 C CA . TRP A 1 119 ? -12.141 -16.109 1.463 1 93.75 119 TRP A CA 1
ATOM 889 C C . TRP A 1 119 ? -11.531 -15.766 2.816 1 93.75 119 TRP A C 1
ATOM 891 O O . TRP A 1 119 ? -11.922 -14.789 3.451 1 93.75 119 TRP A O 1
ATOM 901 N N . SER A 1 120 ? -10.617 -16.547 3.354 1 94.75 120 SER A N 1
ATOM 902 C CA . SER A 1 120 ? -9.953 -16.281 4.625 1 94.75 120 SER A CA 1
ATOM 903 C C . SER A 1 120 ? -9.219 -14.953 4.598 1 94.75 120 SER A C 1
ATOM 905 O O . SER A 1 120 ? -9.188 -14.227 5.598 1 94.75 120 SER A O 1
ATOM 907 N N . ASN A 1 121 ? -8.648 -14.609 3.473 1 95.12 121 ASN A N 1
ATOM 908 C CA . ASN A 1 121 ? -7.98 -13.312 3.365 1 95.12 121 ASN A CA 1
ATOM 909 C C . ASN A 1 121 ? -8.969 -12.156 3.514 1 95.12 121 ASN A C 1
ATOM 911 O O . ASN A 1 121 ? -8.641 -11.133 4.109 1 95.12 121 ASN A O 1
ATOM 915 N N . ALA A 1 122 ? -10.18 -12.328 3.004 1 96.38 122 ALA A N 1
ATOM 916 C CA . ALA A 1 122 ? -11.211 -11.312 3.164 1 96.38 122 ALA A CA 1
ATOM 917 C C . ALA A 1 122 ? -11.594 -11.141 4.633 1 96.38 122 ALA A C 1
ATOM 919 O O . ALA A 1 122 ? -11.883 -10.031 5.078 1 96.38 122 ALA A O 1
ATOM 920 N N . MET A 1 123 ? -11.562 -12.18 5.348 1 96.5 123 MET A N 1
ATOM 921 C CA . MET A 1 123 ? -11.844 -12.109 6.777 1 96.5 123 MET A CA 1
ATOM 922 C C . MET A 1 123 ? -10.766 -11.32 7.512 1 96.5 123 MET A C 1
ATOM 924 O O . MET A 1 123 ? -11.07 -10.477 8.359 1 96.5 123 MET A O 1
ATOM 928 N N . PHE A 1 124 ? -9.5 -11.555 7.207 1 95.19 124 PHE A N 1
ATOM 929 C CA . PHE A 1 124 ? -8.414 -10.766 7.777 1 95.19 124 PHE A CA 1
ATOM 930 C C . PHE A 1 124 ? -8.57 -9.297 7.418 1 95.19 124 PHE A C 1
ATOM 932 O O . PHE A 1 124 ? -8.305 -8.422 8.25 1 95.19 124 PHE A O 1
ATOM 939 N N . ASN A 1 125 ? -9 -9.047 6.238 1 97.88 125 ASN A N 1
ATOM 940 C CA . ASN A 1 125 ? -9.211 -7.668 5.812 1 97.88 125 ASN A CA 1
ATOM 941 C C . ASN A 1 125 ? -10.219 -6.953 6.707 1 97.88 125 ASN A C 1
ATOM 943 O O . ASN A 1 125 ? -10.078 -5.758 6.98 1 97.88 125 ASN A O 1
ATOM 947 N N . VAL A 1 126 ? -11.25 -7.676 7.152 1 98.25 126 VAL A N 1
ATOM 948 C CA . VAL A 1 126 ? -12.25 -7.078 8.031 1 98.25 126 VAL A CA 1
ATOM 949 C C . VAL A 1 126 ? -11.586 -6.633 9.336 1 98.25 126 VAL A C 1
ATOM 951 O O . VAL A 1 126 ? -11.828 -5.523 9.812 1 98.25 126 VAL A O 1
ATOM 954 N N . ILE A 1 127 ? -10.75 -7.434 9.867 1 97.69 127 ILE A N 1
ATOM 955 C CA . ILE A 1 127 ? -10.062 -7.121 11.117 1 97.69 127 ILE A CA 1
ATOM 956 C C . ILE A 1 127 ? -9.195 -5.879 10.93 1 97.69 127 ILE A C 1
ATOM 958 O O . ILE A 1 127 ? -9.266 -4.941 11.719 1 97.69 127 ILE A O 1
ATOM 962 N N . TYR A 1 128 ? -8.461 -5.852 9.852 1 97.44 128 TYR A N 1
ATOM 963 C CA . TYR A 1 128 ? -7.562 -4.73 9.609 1 97.44 128 TYR A CA 1
ATOM 964 C C . TYR A 1 128 ? -8.344 -3.455 9.312 1 97.44 128 TYR A C 1
ATOM 966 O O . TYR A 1 128 ? -7.941 -2.363 9.719 1 97.44 128 TYR A O 1
ATOM 974 N N . LEU A 1 129 ? -9.453 -3.613 8.602 1 98.69 129 LEU A N 1
ATOM 975 C CA . LEU A 1 129 ? -10.297 -2.457 8.336 1 98.69 129 LEU A CA 1
ATOM 976 C C . LEU A 1 129 ? -10.773 -1.819 9.641 1 98.69 129 LEU A C 1
ATOM 978 O O . LEU A 1 129 ? -10.719 -0.597 9.797 1 98.69 129 LEU A O 1
ATOM 982 N N . LEU A 1 130 ? -11.219 -2.578 10.57 1 98.69 130 LEU A N 1
ATOM 983 C CA . LEU A 1 130 ? -11.719 -2.068 11.844 1 98.69 130 LEU A CA 1
ATOM 984 C C . LEU A 1 130 ? -10.609 -1.389 12.625 1 98.69 130 LEU A C 1
ATOM 986 O O . LEU A 1 130 ? -10.805 -0.313 13.195 1 98.69 130 LEU A O 1
ATOM 990 N N . LEU A 1 131 ? -9.43 -1.923 12.641 1 98.56 131 LEU A N 1
ATOM 991 C CA . LEU A 1 131 ? -8.289 -1.365 13.359 1 98.56 131 LEU A CA 1
ATOM 992 C C . LEU A 1 131 ? -7.875 -0.022 12.773 1 98.56 131 LEU A C 1
ATOM 994 O O . LEU A 1 131 ? -7.41 0.861 13.492 1 98.56 131 LEU A O 1
ATOM 998 N N . LEU A 1 132 ? -8.07 0.151 11.492 1 98.69 132 LEU A N 1
ATOM 999 C CA . LEU A 1 132 ? -7.633 1.366 10.82 1 98.69 132 LEU A CA 1
ATOM 1000 C C . LEU A 1 132 ? -8.727 2.432 10.844 1 98.69 132 LEU A C 1
ATOM 1002 O O . LEU A 1 132 ? -8.438 3.615 11.031 1 98.69 132 LEU A O 1
ATOM 1006 N N . VAL A 1 133 ? -9.969 2.021 10.758 1 98.88 133 VAL A N 1
ATOM 1007 C CA . VAL A 1 133 ? -11.039 2.982 10.5 1 98.88 133 VAL A CA 1
ATOM 1008 C C . VAL A 1 133 ? -11.688 3.395 11.812 1 98.88 133 VAL A C 1
ATOM 1010 O O . VAL A 1 133 ? -12.023 4.566 12.016 1 98.88 133 VAL A O 1
ATOM 1013 N N . VAL A 1 134 ? -11.883 2.498 12.711 1 98.81 134 VAL A N 1
ATOM 1014 C CA . VAL A 1 134 ? -12.664 2.787 13.914 1 98.81 134 VAL A CA 1
ATOM 1015 C C . VAL A 1 134 ? -12 3.916 14.703 1 98.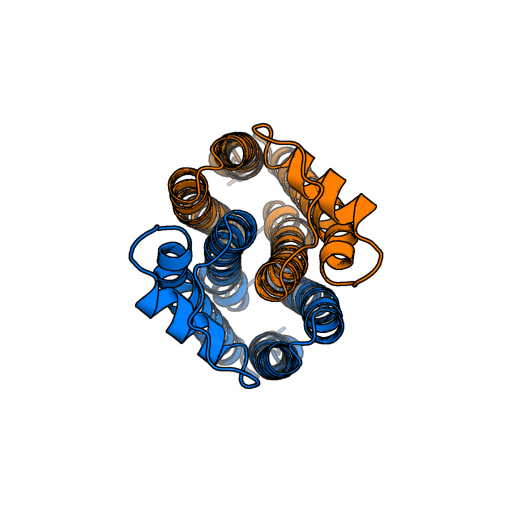81 134 VAL A C 1
ATOM 1017 O O . VAL A 1 134 ? -12.648 4.91 15.039 1 98.81 134 VAL A O 1
ATOM 1020 N N . PRO A 1 135 ? -10.688 3.867 15 1 98.75 135 PRO A N 1
ATOM 1021 C CA . PRO A 1 135 ? -10.094 4.973 15.75 1 98.75 135 PRO A CA 1
ATOM 1022 C C . PRO A 1 135 ? -10.172 6.305 15.008 1 98.75 135 PRO A C 1
ATOM 1024 O O . PRO A 1 135 ? -10.297 7.359 15.633 1 98.75 135 PRO A O 1
ATOM 1027 N N . LEU A 1 136 ? -10.117 6.285 13.734 1 98.81 136 LEU A N 1
ATOM 1028 C CA . LEU A 1 136 ? -10.18 7.508 12.938 1 98.81 136 LEU A CA 1
ATOM 1029 C C . LEU A 1 136 ? -11.594 8.078 12.93 1 98.81 136 LEU A C 1
ATOM 1031 O O . LEU A 1 136 ? -11.781 9.297 12.961 1 98.81 136 LEU A O 1
ATOM 1035 N N . ALA A 1 137 ? -12.547 7.203 12.828 1 98.56 137 ALA A N 1
ATOM 1036 C CA . ALA A 1 137 ? -13.945 7.629 12.805 1 98.56 137 ALA A CA 1
ATOM 1037 C C . ALA A 1 137 ? -14.367 8.18 14.164 1 98.56 137 ALA A C 1
ATOM 1039 O O . ALA A 1 137 ? -15.266 9.023 14.25 1 98.56 137 ALA A O 1
ATOM 1040 N N . MET A 1 138 ? -13.688 7.789 15.195 1 98.31 138 MET A N 1
ATOM 1041 C CA . MET A 1 138 ? -14.156 8.094 16.547 1 98.31 138 MET A CA 1
ATOM 1042 C C . MET A 1 138 ? -13.32 9.211 17.172 1 98.31 138 MET A C 1
ATOM 1044 O O . MET A 1 138 ? -13.656 9.711 18.25 1 98.31 138 MET A O 1
ATOM 1048 N N . VAL A 1 139 ? -12.266 9.547 16.516 1 98.19 139 VAL A N 1
ATOM 1049 C CA . VAL A 1 139 ? -11.383 10.539 17.125 1 98.19 139 VAL A CA 1
ATOM 1050 C C . VAL A 1 139 ? -12.094 11.891 17.188 1 98.19 139 VAL A C 1
ATOM 1052 O O . VAL A 1 139 ? -12.805 12.266 16.25 1 98.19 139 VAL A O 1
ATOM 1055 N N . GLU A 1 140 ? -11.984 12.648 18.297 1 96.31 140 GLU A N 1
ATOM 1056 C CA . GLU A 1 140 ? -12.516 13.992 18.531 1 96.31 140 GLU A CA 1
ATOM 1057 C C . GLU A 1 140 ? -11.391 15.008 18.688 1 96.31 140 GLU A C 1
ATOM 1059 O O . GLU A 1 140 ? -10.57 14.898 19.609 1 96.31 140 GLU A O 1
ATOM 1064 N N . PHE A 1 141 ? -11.414 15.93 17.703 1 91.38 141 PHE A N 1
ATOM 1065 C CA . PHE A 1 141 ? -10.383 16.953 17.75 1 91.38 141 PHE A CA 1
ATOM 1066 C C . PHE A 1 141 ? -10.836 18.141 18.594 1 91.38 141 PHE A C 1
ATOM 1068 O O . PHE A 1 141 ? -12.016 18.5 18.578 1 91.38 141 PHE A O 1
ATOM 1075 N N . GLU A 1 142 ? -10.18 18.359 19.656 1 73.19 142 GLU A N 1
ATOM 1076 C CA . GLU A 1 142 ? -10.547 19.484 20.516 1 73.19 142 GLU A CA 1
ATOM 1077 C C . GLU A 1 142 ? -10.469 20.812 19.766 1 73.19 142 GLU A C 1
ATOM 1079 O O . GLU A 1 142 ? -9.523 21.047 19.016 1 73.19 142 GLU A O 1
ATOM 1084 N N . ARG A 1 143 ? -11.781 21.453 19.625 1 56.97 143 ARG A N 1
ATOM 1085 C CA . ARG A 1 143 ? -11.867 22.828 19.141 1 56.97 143 ARG A CA 1
ATOM 1086 C C . ARG A 1 143 ? -11.141 23.781 20.062 1 56.97 143 ARG A C 1
ATOM 1088 O O . ARG A 1 143 ? -11.117 23.578 21.281 1 56.97 143 ARG A O 1
ATOM 1095 N N . MET B 1 1 ? 11.305 23.906 -4.582 1 95.69 1 MET B N 1
ATOM 1096 C CA . MET B 1 1 ? 9.992 23.688 -5.176 1 95.69 1 MET B CA 1
ATOM 1097 C C . MET B 1 1 ? 8.883 24.188 -4.258 1 95.69 1 MET B C 1
ATOM 1099 O O . MET B 1 1 ? 8.953 24.016 -3.041 1 95.69 1 MET B O 1
ATOM 1103 N N . THR B 1 2 ? 7.863 24.844 -4.867 1 97.12 2 THR B N 1
ATOM 1104 C CA . THR B 1 2 ? 6.793 25.359 -4.016 1 97.12 2 THR B CA 1
ATOM 1105 C C . THR B 1 2 ? 5.934 24.219 -3.486 1 97.12 2 THR B C 1
ATOM 1107 O O . THR B 1 2 ? 5.844 23.156 -4.109 1 97.12 2 THR B O 1
ATOM 1110 N N . PRO B 1 3 ? 5.281 24.422 -2.389 1 98 3 PRO B N 1
ATOM 1111 C CA . PRO B 1 3 ? 4.371 23.391 -1.876 1 98 3 PRO B CA 1
ATOM 1112 C C . PRO B 1 3 ? 3.268 23.031 -2.869 1 98 3 PRO B C 1
ATOM 1114 O O . PRO B 1 3 ? 2.895 21.859 -2.99 1 98 3 PRO B O 1
ATOM 1117 N N . ASN B 1 4 ? 2.816 24 -3.613 1 97.88 4 ASN B N 1
ATOM 1118 C CA . ASN B 1 4 ? 1.764 23.734 -4.586 1 97.88 4 ASN B CA 1
ATOM 1119 C C . ASN B 1 4 ? 2.254 22.812 -5.707 1 97.88 4 ASN B C 1
ATOM 1121 O O . ASN B 1 4 ? 1.541 21.906 -6.121 1 97.88 4 ASN B O 1
ATOM 1125 N N . THR B 1 5 ? 3.395 23.062 -6.199 1 98.31 5 THR B N 1
ATOM 1126 C CA . THR B 1 5 ? 3.959 22.234 -7.266 1 98.31 5 THR B CA 1
ATOM 1127 C C . THR B 1 5 ? 4.23 20.812 -6.766 1 98.31 5 THR B C 1
ATOM 1129 O O . THR B 1 5 ? 3.873 19.844 -7.426 1 98.31 5 THR B O 1
ATOM 1132 N N . ALA B 1 6 ? 4.867 20.719 -5.629 1 98.69 6 ALA B N 1
ATOM 1133 C CA . ALA B 1 6 ? 5.133 19.406 -5.031 1 98.69 6 ALA B CA 1
ATOM 1134 C C . ALA B 1 6 ? 3.836 18.641 -4.812 1 98.69 6 ALA B C 1
ATOM 1136 O O . ALA B 1 6 ? 3.746 17.453 -5.156 1 98.69 6 ALA B O 1
ATOM 1137 N N . ALA B 1 7 ? 2.826 19.281 -4.305 1 98.75 7 ALA B N 1
ATOM 1138 C CA . ALA B 1 7 ? 1.528 18.672 -4.059 1 98.75 7 ALA B CA 1
ATOM 1139 C C . ALA B 1 7 ? 0.902 18.172 -5.355 1 98.75 7 ALA B C 1
ATOM 1141 O O . ALA B 1 7 ? 0.291 17.094 -5.383 1 98.75 7 ALA B O 1
ATOM 1142 N N . ARG B 1 8 ? 1.046 18.938 -6.371 1 98.75 8 ARG B N 1
ATOM 1143 C CA . ARG B 1 8 ? 0.473 18.547 -7.652 1 98.75 8 ARG B CA 1
ATOM 1144 C C . ARG B 1 8 ? 1.133 17.266 -8.18 1 98.75 8 ARG B C 1
ATOM 1146 O O . ARG B 1 8 ? 0.446 16.344 -8.609 1 98.75 8 ARG B O 1
ATOM 1153 N N . ILE B 1 9 ? 2.428 17.172 -8.18 1 98.75 9 ILE B N 1
ATOM 1154 C CA . ILE B 1 9 ? 3.152 16.016 -8.695 1 98.75 9 ILE B CA 1
ATOM 1155 C C . ILE B 1 9 ? 2.83 14.781 -7.852 1 98.75 9 ILE B C 1
ATOM 1157 O O . ILE B 1 9 ? 2.484 13.727 -8.391 1 98.75 9 ILE B O 1
ATOM 1161 N N . VAL B 1 10 ? 2.891 14.914 -6.543 1 98.81 10 VAL B N 1
ATOM 1162 C CA . VAL B 1 10 ? 2.625 13.812 -5.625 1 98.81 10 VAL B CA 1
ATOM 1163 C C . VAL B 1 10 ? 1.171 13.367 -5.758 1 98.81 10 VAL B C 1
ATOM 1165 O O . VAL B 1 10 ? 0.881 12.172 -5.793 1 98.81 10 VAL B O 1
ATOM 1168 N N . GLY B 1 11 ? 0.264 14.352 -5.832 1 98.81 11 GLY B N 1
ATOM 1169 C CA . GLY B 1 11 ? -1.146 14.047 -6.012 1 98.81 11 GLY B CA 1
ATOM 1170 C C . GLY B 1 11 ? -1.435 13.297 -7.301 1 98.81 11 GLY B C 1
ATOM 1171 O O . GLY B 1 11 ? -2.18 12.312 -7.297 1 98.81 11 GLY B O 1
ATOM 1172 N N . LEU B 1 12 ? -0.869 13.711 -8.375 1 98.69 12 LEU B N 1
ATOM 1173 C CA . LEU B 1 12 ? -1.049 13.055 -9.664 1 98.69 12 LEU B CA 1
ATOM 1174 C C . LEU B 1 12 ? -0.468 11.648 -9.641 1 98.69 12 LEU B C 1
ATOM 1176 O O . LEU B 1 12 ? -1.04 10.727 -10.227 1 98.69 12 LEU B O 1
ATOM 1180 N N . THR B 1 13 ? 0.668 11.523 -9.016 1 98.69 13 THR B N 1
ATOM 1181 C CA . THR B 1 13 ? 1.249 10.188 -8.883 1 98.69 13 THR B CA 1
ATOM 1182 C C . THR B 1 13 ? 0.318 9.273 -8.094 1 98.69 13 THR B C 1
ATOM 1184 O O . THR B 1 13 ? 0.085 8.125 -8.492 1 98.69 13 THR B O 1
ATOM 1187 N N . GLY B 1 14 ? -0.257 9.719 -6.992 1 98.75 14 GLY B N 1
ATOM 1188 C CA . GLY B 1 14 ? -1.218 8.938 -6.223 1 98.75 14 GLY B CA 1
ATOM 1189 C C . GLY B 1 14 ? -2.43 8.523 -7.035 1 98.75 14 GLY B C 1
ATOM 1190 O O . GLY B 1 14 ? -2.828 7.355 -7.008 1 98.75 14 GLY B O 1
ATOM 1191 N N . TRP B 1 15 ? -2.996 9.453 -7.781 1 98.69 15 TRP B N 1
ATOM 1192 C CA . TRP B 1 15 ? -4.125 9.156 -8.648 1 98.69 15 TRP B CA 1
ATOM 1193 C C . TRP B 1 15 ? -3.74 8.125 -9.711 1 98.69 15 TRP B C 1
ATOM 1195 O O . TRP B 1 15 ? -4.52 7.223 -10.023 1 98.69 15 TRP B O 1
ATOM 1205 N N . GLY B 1 16 ? -2.564 8.32 -10.242 1 98 16 GLY B N 1
ATOM 1206 C CA . GLY B 1 16 ? -2.062 7.367 -11.219 1 98 16 GLY B CA 1
ATOM 1207 C C . GLY B 1 16 ? -1.965 5.953 -10.68 1 98 16 GLY B C 1
ATOM 1208 O O . GLY B 1 16 ? -2.348 4.996 -11.352 1 98 16 GLY B O 1
ATOM 1209 N N . LEU B 1 17 ? -1.475 5.789 -9.484 1 97.69 17 LEU B N 1
ATOM 1210 C CA . LEU B 1 17 ? -1.367 4.48 -8.852 1 97.69 17 LEU B CA 1
ATOM 1211 C C . LEU B 1 17 ? -2.746 3.867 -8.633 1 97.69 17 LEU B C 1
ATOM 1213 O O . LEU B 1 17 ? -2.93 2.662 -8.828 1 97.69 17 LEU B O 1
ATOM 1217 N N . MET B 1 18 ? -3.768 4.66 -8.281 1 98.12 18 MET B N 1
ATOM 1218 C CA . MET B 1 18 ? -5.121 4.156 -8.07 1 98.12 18 MET B CA 1
ATOM 1219 C C . MET B 1 18 ? -5.738 3.688 -9.383 1 98.12 18 MET B C 1
ATOM 1221 O O . MET B 1 18 ? -6.305 2.594 -9.453 1 98.12 18 MET B O 1
ATOM 1225 N N . ILE B 1 19 ? -5.598 4.477 -10.406 1 96.44 19 ILE B N 1
ATOM 1226 C CA . ILE B 1 19 ? -6.156 4.16 -11.711 1 96.44 19 ILE B CA 1
ATOM 1227 C C . ILE B 1 19 ? -5.48 2.914 -12.281 1 96.44 19 ILE B C 1
ATOM 1229 O O . ILE B 1 19 ? -6.125 2.084 -12.922 1 96.44 19 ILE B O 1
ATOM 1233 N N . PHE B 1 20 ? -4.219 2.807 -12.031 1 93.19 20 PHE B N 1
ATOM 1234 C CA . PHE B 1 20 ? -3.451 1.638 -12.445 1 93.19 20 PHE B CA 1
ATOM 1235 C C . PHE B 1 20 ? -3.875 0.406 -11.648 1 93.19 20 PHE B C 1
ATOM 1237 O O . PHE B 1 20 ? -3.996 -0.687 -12.211 1 93.19 20 PHE B O 1
ATOM 1244 N N . GLY B 1 21 ? -4.082 0.584 -10.359 1 94.31 21 GLY B N 1
ATOM 1245 C CA . GLY B 1 21 ? -4.289 -0.527 -9.445 1 94.31 21 GLY B CA 1
ATOM 1246 C C . GLY B 1 21 ? -5.676 -1.137 -9.555 1 94.31 21 GLY B C 1
ATOM 1247 O O . GLY B 1 21 ? -5.824 -2.359 -9.516 1 94.31 21 GLY B O 1
ATOM 1248 N N . VAL B 1 22 ? -6.73 -0.424 -9.75 1 94.5 22 VAL B N 1
ATOM 1249 C CA . VAL B 1 22 ? -8.117 -0.869 -9.648 1 94.5 22 VAL B CA 1
ATOM 1250 C C . VAL B 1 22 ? -8.398 -1.922 -10.719 1 94.5 22 VAL B C 1
ATOM 1252 O O . VAL B 1 22 ? -8.922 -2.998 -10.422 1 94.5 22 VAL B O 1
ATOM 1255 N N . PRO B 1 23 ? -7.969 -1.802 -12 1 92.25 23 PRO B N 1
ATOM 1256 C CA . PRO B 1 23 ? -8.273 -2.822 -13.008 1 92.25 23 PRO B CA 1
ATOM 1257 C C . PRO B 1 23 ? -7.574 -4.152 -12.734 1 92.25 23 PRO B C 1
ATOM 1259 O O . PRO B 1 23 ? -8.008 -5.195 -13.219 1 92.25 23 PRO B O 1
ATOM 1262 N N . PHE B 1 24 ? -6.547 -4.152 -11.898 1 93 24 PHE B N 1
ATOM 1263 C CA . PHE B 1 24 ? -5.762 -5.359 -11.672 1 93 24 PHE B CA 1
ATOM 1264 C C . PHE B 1 24 ? -6.523 -6.344 -10.797 1 93 24 PHE B C 1
ATOM 1266 O O . PHE B 1 24 ? -6.148 -7.516 -10.703 1 93 24 PHE B O 1
ATOM 1273 N N . VAL B 1 25 ? -7.617 -5.875 -10.18 1 94.19 25 VAL B N 1
ATOM 1274 C CA . VAL B 1 25 ? -8.422 -6.805 -9.398 1 94.19 25 VAL B CA 1
ATOM 1275 C C . VAL B 1 25 ? -8.984 -7.898 -10.305 1 94.19 25 VAL B C 1
ATOM 1277 O O . VAL B 1 25 ? -9.297 -9 -9.844 1 94.19 25 VAL B O 1
ATOM 1280 N N . SER B 1 26 ? -9.039 -7.617 -11.625 1 92.38 26 SER B N 1
ATOM 1281 C CA . SER B 1 26 ? -9.57 -8.586 -12.578 1 92.38 26 SER B CA 1
ATOM 1282 C C . SER B 1 26 ? -8.719 -9.844 -12.625 1 92.38 26 SER B C 1
ATOM 1284 O O . SER B 1 26 ? -9.188 -10.906 -13.031 1 92.38 26 SER B O 1
ATOM 1286 N N . ILE B 1 27 ? -7.441 -9.758 -12.234 1 92.62 27 ILE B N 1
ATOM 1287 C CA . ILE B 1 27 ? -6.527 -10.891 -12.227 1 92.62 27 ILE B CA 1
ATOM 1288 C C . ILE B 1 27 ? -7.082 -11.992 -11.328 1 92.62 27 ILE B C 1
ATOM 1290 O O . ILE B 1 27 ? -6.832 -13.18 -11.562 1 92.62 27 ILE B O 1
ATOM 1294 N N . ALA B 1 28 ? -7.91 -11.664 -10.406 1 94.31 28 ALA B N 1
ATOM 1295 C CA . ALA B 1 28 ? -8.422 -12.609 -9.414 1 94.31 28 ALA B CA 1
ATOM 1296 C C . ALA B 1 28 ? -9.562 -13.445 -9.992 1 94.31 28 ALA B C 1
ATOM 1298 O O . ALA B 1 28 ? -9.93 -14.469 -9.422 1 94.31 28 ALA B O 1
ATOM 1299 N N . PHE B 1 29 ? -10.156 -12.961 -11.055 1 93 29 PHE B N 1
ATOM 1300 C CA . PHE B 1 29 ? -11.336 -13.617 -11.625 1 93 29 PHE B CA 1
ATOM 1301 C C . PHE B 1 29 ? -10.93 -14.625 -12.695 1 93 29 PHE B C 1
ATOM 1303 O O . PHE B 1 29 ? -10.289 -14.266 -13.688 1 93 29 PHE B O 1
ATOM 1310 N N . ALA B 1 30 ? -11.438 -15.852 -12.391 1 87.12 30 ALA B N 1
ATOM 1311 C CA . ALA B 1 30 ? -11.25 -16.875 -13.422 1 87.12 30 ALA B CA 1
ATOM 1312 C C . ALA B 1 30 ? -12.023 -16.516 -14.688 1 87.12 30 ALA B C 1
ATOM 1314 O O . ALA B 1 30 ? -13.156 -16.047 -14.609 1 87.12 30 ALA B O 1
ATOM 1315 N N . GLY B 1 31 ? -11.469 -16.578 -15.852 1 83.81 31 GLY B N 1
ATOM 1316 C CA . GLY B 1 31 ? -12.156 -16.266 -17.094 1 83.81 31 GLY B CA 1
ATOM 1317 C C . GLY B 1 31 ? -11.695 -14.961 -17.719 1 83.81 31 GLY B C 1
ATOM 1318 O O . GLY B 1 31 ? -11.961 -14.695 -18.891 1 83.81 31 GLY B O 1
ATOM 1319 N N . TYR B 1 32 ? -11.141 -14.148 -16.875 1 84 32 TYR B N 1
ATOM 1320 C CA . TYR B 1 32 ? -10.617 -12.891 -17.391 1 84 32 TYR B CA 1
ATOM 1321 C C . TYR B 1 32 ? -9.109 -12.977 -17.594 1 84 32 TYR B C 1
ATOM 1323 O O . TYR B 1 32 ? -8.383 -12.023 -17.312 1 84 32 TYR B O 1
ATOM 1331 N N . ASP B 1 33 ? -8.703 -14 -18.125 1 87.06 33 ASP B N 1
ATOM 1332 C CA . ASP B 1 33 ? -7.277 -14.32 -18.203 1 87.06 33 ASP B CA 1
ATOM 1333 C C . ASP B 1 33 ? -6.559 -13.398 -19.188 1 87.06 33 ASP B C 1
ATOM 1335 O O . ASP B 1 33 ? -5.383 -13.086 -19 1 87.06 33 ASP B O 1
ATOM 1339 N N . SER B 1 34 ? -7.297 -13.008 -20.172 1 87.19 34 SER B N 1
ATOM 1340 C CA . SER B 1 34 ? -6.637 -12.172 -21.172 1 87.19 34 SER B CA 1
ATOM 1341 C C . SER B 1 34 ? -6.129 -10.867 -20.562 1 87.19 34 SER B C 1
ATOM 1343 O O . SER B 1 34 ? -5.008 -10.438 -20.844 1 87.19 34 SER B O 1
ATOM 1345 N N . PHE B 1 35 ? -6.949 -10.258 -19.781 1 86.75 35 PHE B N 1
ATOM 1346 C CA . PHE B 1 35 ? -6.531 -9.023 -19.125 1 86.75 35 PHE B CA 1
ATOM 1347 C C . PHE B 1 35 ? -5.395 -9.297 -18.141 1 86.75 35 PHE B C 1
ATOM 1349 O O . PHE B 1 35 ? -4.445 -8.516 -18.047 1 86.75 35 PHE B O 1
ATOM 1356 N N . ALA B 1 36 ? -5.508 -10.328 -17.453 1 88.56 36 ALA B N 1
ATOM 1357 C CA . ALA B 1 36 ? -4.465 -10.703 -16.5 1 88.56 36 ALA B CA 1
ATOM 1358 C C . ALA B 1 36 ? -3.129 -10.906 -17.203 1 88.56 36 ALA B C 1
ATOM 1360 O O . ALA B 1 36 ? -2.102 -10.383 -16.766 1 88.56 36 ALA B O 1
ATOM 1361 N N . HIS B 1 37 ? -3.186 -11.609 -18.328 1 91.56 37 HIS B N 1
ATOM 1362 C CA . HIS B 1 37 ? -1.976 -11.867 -19.094 1 91.56 37 HIS B CA 1
ATOM 1363 C C . HIS B 1 37 ? -1.355 -10.57 -19.594 1 91.56 37 HIS B C 1
ATOM 1365 O O . HIS B 1 37 ? -0.147 -10.359 -19.469 1 91.56 37 HIS B O 1
ATOM 1371 N N . ALA B 1 38 ? -2.217 -9.758 -20.094 1 89.25 38 ALA B N 1
ATOM 1372 C CA . ALA B 1 38 ? -1.722 -8.477 -20.594 1 89.25 38 ALA B CA 1
ATOM 1373 C C . ALA B 1 38 ? -1.054 -7.672 -19.469 1 89.25 38 ALA B C 1
ATOM 1375 O O . ALA B 1 38 ? -0.005 -7.059 -19.688 1 89.25 38 ALA B O 1
ATOM 1376 N N . SER B 1 39 ? -1.641 -7.703 -18.312 1 87.81 39 SER B N 1
ATOM 1377 C CA . SER B 1 39 ? -1.123 -6.973 -17.156 1 87.81 39 SER B CA 1
ATOM 1378 C C . SER B 1 39 ? 0.228 -7.523 -16.719 1 87.81 39 SER B C 1
ATOM 1380 O O . SER B 1 39 ? 1.17 -6.762 -16.484 1 87.81 39 SER B O 1
ATOM 1382 N N . ILE B 1 40 ? 0.319 -8.781 -16.672 1 89.5 40 ILE B N 1
ATOM 1383 C CA . ILE B 1 40 ? 1.554 -9.414 -16.234 1 89.5 40 ILE B CA 1
ATOM 1384 C C . ILE B 1 40 ? 2.646 -9.219 -17.281 1 89.5 40 ILE B C 1
ATOM 1386 O O . ILE B 1 40 ? 3.801 -8.945 -16.938 1 89.5 40 ILE B O 1
ATOM 1390 N N . ASP B 1 41 ? 2.246 -9.32 -18.562 1 91.19 41 ASP B N 1
ATOM 1391 C CA . ASP B 1 41 ? 3.209 -9.094 -19.625 1 91.19 41 ASP B CA 1
ATOM 1392 C C . ASP B 1 41 ? 3.764 -7.668 -19.578 1 91.19 41 ASP B C 1
ATOM 1394 O O . ASP B 1 41 ? 4.934 -7.445 -19.891 1 91.19 41 ASP B O 1
ATOM 1398 N N . PHE B 1 42 ? 2.895 -6.801 -19.172 1 86.62 42 PHE B N 1
ATOM 1399 C CA . PHE B 1 42 ? 3.312 -5.41 -19.031 1 86.62 42 PHE B CA 1
ATOM 1400 C C . PHE B 1 42 ? 4.352 -5.273 -17.922 1 86.62 42 PHE B C 1
ATOM 1402 O O . PHE B 1 42 ? 5.336 -4.547 -18.078 1 86.62 42 PHE B O 1
ATOM 1409 N N . LEU B 1 43 ? 4.25 -5.977 -16.828 1 85.69 43 LEU B N 1
ATOM 1410 C CA . LEU B 1 43 ? 5.156 -5.891 -15.688 1 85.69 43 LEU B CA 1
ATOM 1411 C C . LEU B 1 43 ? 6.418 -6.707 -15.938 1 85.69 43 LEU B C 1
ATOM 1413 O O . LEU B 1 43 ? 7.492 -6.375 -15.43 1 85.69 43 LEU B O 1
ATOM 1417 N N . ASP B 1 44 ? 6.184 -7.719 -16.656 1 89.5 44 ASP B N 1
ATOM 1418 C CA . ASP B 1 44 ? 7.266 -8.648 -16.953 1 89.5 44 ASP B CA 1
ATOM 1419 C C . ASP B 1 44 ? 7.523 -8.734 -18.469 1 89.5 44 ASP B C 1
ATOM 1421 O O . ASP B 1 44 ? 6.902 -9.539 -19.156 1 89.5 44 ASP B O 1
ATOM 1425 N N . PHE B 1 45 ? 8.508 -8.102 -18.859 1 87.38 45 PHE B N 1
ATOM 1426 C CA . PHE B 1 45 ? 8.797 -7.98 -20.281 1 87.38 45 PHE B CA 1
ATOM 1427 C C . PHE B 1 45 ? 9.477 -9.234 -20.812 1 87.38 45 PHE B C 1
ATOM 1429 O O . PHE B 1 45 ? 9.633 -9.398 -22.016 1 87.38 45 PHE B O 1
ATOM 1436 N N . SER B 1 46 ? 9.812 -10.055 -19.969 1 85.62 46 SER B N 1
ATOM 1437 C CA . SER B 1 46 ? 10.68 -11.164 -20.375 1 85.62 46 SER B CA 1
ATOM 1438 C C . SER B 1 46 ? 9.875 -12.297 -21 1 85.62 46 SER B C 1
ATOM 1440 O O . SER B 1 46 ? 10.445 -13.18 -21.641 1 85.62 46 SER B O 1
ATOM 1442 N N . ARG B 1 47 ? 8.578 -12.289 -20.859 1 83.56 47 ARG B N 1
ATOM 1443 C CA . ARG B 1 47 ? 7.809 -13.398 -21.422 1 83.56 47 ARG B CA 1
ATOM 1444 C C . ARG B 1 47 ? 6.375 -12.969 -21.703 1 83.56 47 ARG B C 1
ATOM 1446 O O . ARG B 1 47 ? 5.895 -11.977 -21.156 1 83.56 47 ARG B O 1
ATOM 1453 N N . THR B 1 48 ? 5.848 -13.719 -22.641 1 88.25 48 THR B N 1
ATOM 1454 C CA . THR B 1 48 ? 4.418 -13.625 -22.906 1 88.25 48 THR B CA 1
ATOM 1455 C C . THR B 1 48 ? 3.662 -14.742 -22.188 1 88.25 48 THR B C 1
ATOM 1457 O O . THR B 1 48 ? 3.975 -15.922 -22.359 1 88.25 48 THR B O 1
ATOM 1460 N N . HIS B 1 49 ? 2.746 -14.367 -21.391 1 86.5 49 HIS B N 1
ATOM 1461 C CA . HIS B 1 49 ? 2.006 -15.336 -20.609 1 86.5 49 HIS B CA 1
ATOM 1462 C C . HIS B 1 49 ? 0.84 -15.922 -21.391 1 86.5 49 HIS B C 1
ATOM 1464 O O . HIS B 1 49 ? 0.129 -15.195 -22.094 1 86.5 49 HIS B O 1
ATOM 1470 N N . THR B 1 50 ? 0.726 -17.25 -21.297 1 85.31 50 THR B N 1
ATOM 1471 C CA . THR B 1 50 ? -0.398 -17.922 -21.953 1 85.31 50 THR B CA 1
ATOM 1472 C C . THR B 1 50 ? -1.052 -18.922 -21 1 85.31 50 THR B C 1
ATOM 1474 O O . THR B 1 50 ? -2.178 -19.359 -21.234 1 85.31 50 THR B O 1
ATOM 1477 N N . GLU B 1 51 ? -0.376 -19.156 -19.953 1 86.81 51 GLU B N 1
ATOM 1478 C CA . GLU B 1 51 ? -0.857 -20.188 -19.047 1 86.81 51 GLU B CA 1
ATOM 1479 C C . GLU B 1 51 ? -1.893 -19.641 -18.078 1 86.81 51 GLU B C 1
ATOM 1481 O O . GLU B 1 51 ? -1.897 -18.438 -17.781 1 86.81 51 GLU B O 1
ATOM 1486 N N . THR B 1 52 ? -2.688 -20.625 -17.641 1 89.06 52 THR B N 1
ATOM 1487 C CA . THR B 1 52 ? -3.641 -20.266 -16.594 1 89.06 52 THR B CA 1
ATOM 1488 C C . THR B 1 52 ? -2.916 -19.891 -15.312 1 89.06 52 THR B C 1
ATOM 1490 O O . THR B 1 52 ? -1.952 -20.562 -14.922 1 89.06 52 THR B O 1
ATOM 1493 N N . LEU B 1 53 ? -3.412 -18.859 -14.688 1 91.81 53 LEU B N 1
ATOM 1494 C CA . LEU B 1 53 ? -2.799 -18.422 -13.438 1 91.81 53 LEU B CA 1
ATOM 1495 C C . LEU B 1 53 ? -3.172 -19.375 -12.297 1 91.81 53 LEU B C 1
ATOM 1497 O O . LEU B 1 53 ? -4.293 -19.875 -12.25 1 91.81 53 LEU B O 1
ATOM 1501 N N . THR B 1 54 ? -2.188 -19.562 -11.5 1 91.75 54 THR B N 1
ATOM 1502 C CA . THR B 1 54 ? -2.463 -20.359 -10.305 1 91.75 54 THR B CA 1
ATOM 1503 C C . THR B 1 54 ? -3.324 -19.562 -9.32 1 91.75 54 THR B C 1
ATOM 1505 O O . THR B 1 54 ? -3.402 -18.328 -9.406 1 91.75 54 THR B O 1
ATOM 1508 N N . ARG B 1 55 ? -3.953 -20.281 -8.43 1 91.38 55 ARG B N 1
ATOM 1509 C CA . ARG B 1 55 ? -4.746 -19.656 -7.379 1 91.38 55 ARG B CA 1
ATOM 1510 C C . ARG B 1 55 ? -3.906 -18.688 -6.559 1 91.38 55 ARG B C 1
ATOM 1512 O O . ARG B 1 55 ? -4.371 -17.594 -6.207 1 91.38 55 ARG B O 1
ATOM 1519 N N . ASP B 1 56 ? -2.654 -19.031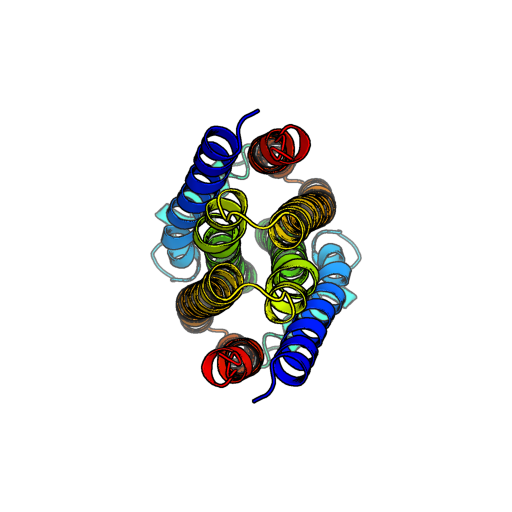 -6.262 1 92 56 ASP B N 1
ATOM 1520 C CA . ASP B 1 56 ? -1.761 -18.172 -5.496 1 92 56 ASP B CA 1
ATOM 1521 C C . ASP B 1 56 ? -1.473 -16.875 -6.254 1 92 56 ASP B C 1
ATOM 1523 O O . ASP B 1 56 ? -1.479 -15.789 -5.66 1 92 56 ASP B O 1
ATOM 1527 N N . ALA B 1 57 ? -1.2 -17.062 -7.496 1 92.69 57 ALA B N 1
ATOM 1528 C CA . ALA B 1 57 ? -0.944 -15.875 -8.312 1 92.69 57 ALA B CA 1
ATOM 1529 C C . ALA B 1 57 ? -2.164 -14.953 -8.344 1 92.69 57 ALA B C 1
ATOM 1531 O O . ALA B 1 57 ? -2.031 -13.734 -8.273 1 92.69 57 ALA B O 1
ATOM 1532 N N . ARG B 1 58 ? -3.371 -15.531 -8.422 1 93.94 58 ARG B N 1
ATOM 1533 C CA . ARG B 1 58 ? -4.609 -14.75 -8.43 1 93.94 58 ARG B CA 1
ATOM 1534 C C . ARG B 1 58 ? -4.824 -14.055 -7.094 1 93.94 58 ARG B C 1
ATOM 1536 O O . ARG B 1 58 ? -5.203 -12.883 -7.055 1 93.94 58 ARG B O 1
ATOM 1543 N N . LEU B 1 59 ? -4.574 -14.75 -6.035 1 93.19 59 LEU B N 1
ATOM 1544 C CA . LEU B 1 59 ? -4.691 -14.156 -4.707 1 93.19 59 LEU B CA 1
ATOM 1545 C C . LEU B 1 59 ? -3.744 -12.969 -4.555 1 93.19 59 LEU B C 1
ATOM 1547 O O . LEU B 1 59 ? -4.172 -11.875 -4.18 1 93.19 59 LEU B O 1
ATOM 1551 N N . PHE B 1 60 ? -2.484 -13.164 -4.867 1 94.12 60 PHE B N 1
ATOM 1552 C CA . PHE B 1 60 ? -1.495 -12.109 -4.668 1 94.12 60 PHE B CA 1
ATOM 1553 C C . PHE B 1 60 ? -1.729 -10.961 -5.641 1 94.12 60 PHE B C 1
ATOM 1555 O O . PHE B 1 60 ? -1.467 -9.797 -5.312 1 94.12 60 PHE B O 1
ATOM 1562 N N . GLY B 1 61 ? -2.221 -11.312 -6.785 1 93.19 61 GLY B N 1
ATOM 1563 C CA . GLY B 1 61 ? -2.648 -10.25 -7.688 1 93.19 61 GLY B CA 1
ATOM 1564 C C . GLY B 1 61 ? -3.736 -9.375 -7.102 1 93.19 61 GLY B C 1
ATOM 1565 O O . GLY B 1 61 ? -3.709 -8.148 -7.266 1 93.19 61 GLY B O 1
ATOM 1566 N N . ALA B 1 62 ? -4.703 -9.977 -6.484 1 93.31 62 ALA B N 1
ATOM 1567 C CA . ALA B 1 62 ? -5.777 -9.25 -5.816 1 93.31 62 ALA B CA 1
ATOM 1568 C C . ALA B 1 62 ? -5.234 -8.383 -4.688 1 93.31 62 ALA B C 1
ATOM 1570 O O . ALA B 1 62 ? -5.641 -7.227 -4.531 1 93.31 62 ALA B O 1
ATOM 1571 N N . VAL B 1 63 ? -4.352 -8.914 -3.922 1 96.06 63 VAL B N 1
ATOM 1572 C CA . VAL B 1 63 ? -3.746 -8.203 -2.801 1 96.06 63 VAL B CA 1
ATOM 1573 C C . VAL B 1 63 ? -2.943 -7.012 -3.314 1 96.06 63 VAL B C 1
ATOM 1575 O O . VAL B 1 63 ? -3.016 -5.918 -2.752 1 96.06 63 VAL B O 1
ATOM 1578 N N . PHE B 1 64 ? -2.203 -7.254 -4.406 1 96.12 64 PHE B N 1
ATOM 1579 C CA . PHE B 1 64 ? -1.496 -6.18 -5.094 1 96.12 64 PHE B CA 1
ATOM 1580 C C . PHE B 1 64 ? -2.457 -5.066 -5.488 1 96.12 64 PHE B C 1
ATOM 1582 O O . PHE B 1 64 ? -2.219 -3.896 -5.176 1 96.12 64 PHE B O 1
ATOM 1589 N N . ALA B 1 65 ? -3.531 -5.418 -6.113 1 96.69 65 ALA B N 1
ATOM 1590 C CA . ALA B 1 65 ? -4.496 -4.43 -6.582 1 96.69 65 ALA B CA 1
ATOM 1591 C C . ALA B 1 65 ? -5.039 -3.598 -5.422 1 96.69 65 ALA B C 1
ATOM 1593 O O . ALA B 1 65 ? -5.094 -2.369 -5.504 1 96.69 65 ALA B O 1
ATOM 1594 N N . GLY B 1 66 ? -5.426 -4.215 -4.352 1 98.31 66 GLY B N 1
ATOM 1595 C CA . GLY B 1 66 ? -5.949 -3.506 -3.193 1 98.31 66 GLY B CA 1
ATOM 1596 C C . GLY B 1 66 ? -4.926 -2.598 -2.539 1 98.31 66 GLY B C 1
ATOM 1597 O O . GLY B 1 66 ? -5.207 -1.425 -2.279 1 98.31 66 GLY B O 1
ATOM 1598 N N . LEU B 1 67 ? -3.76 -3.102 -2.344 1 98.56 67 LEU B N 1
ATOM 1599 C CA . LEU B 1 67 ? -2.744 -2.367 -1.598 1 98.56 67 LEU B CA 1
ATOM 1600 C C . LEU B 1 67 ? -2.225 -1.184 -2.406 1 98.56 67 LEU B C 1
ATOM 1602 O O . LEU B 1 67 ? -1.968 -0.112 -1.853 1 98.56 67 LEU B O 1
ATOM 1606 N N . ILE B 1 68 ? -2.047 -1.409 -3.754 1 98.25 68 ILE B N 1
ATOM 1607 C CA . ILE B 1 68 ? -1.539 -0.3 -4.555 1 98.25 68 ILE B CA 1
ATOM 1608 C C . ILE B 1 68 ? -2.582 0.814 -4.613 1 98.25 68 ILE B C 1
ATOM 1610 O O . ILE B 1 68 ? -2.236 1.998 -4.625 1 98.25 68 ILE B O 1
ATOM 1614 N N . THR B 1 69 ? -3.811 0.492 -4.641 1 98.56 69 THR B N 1
ATOM 1615 C CA . THR B 1 69 ? -4.875 1.488 -4.641 1 98.56 69 THR B CA 1
ATOM 1616 C C . THR B 1 69 ? -4.918 2.234 -3.311 1 98.56 69 THR B C 1
ATOM 1618 O O . THR B 1 69 ? -5.008 3.465 -3.285 1 98.56 69 THR B O 1
ATOM 1621 N N . GLY B 1 70 ? -4.859 1.536 -2.205 1 98.75 70 GLY B N 1
ATOM 1622 C CA . GLY B 1 70 ? -4.805 2.184 -0.903 1 98.75 70 GLY B CA 1
ATOM 1623 C C . GLY B 1 70 ? -3.574 3.053 -0.723 1 98.75 70 GLY B C 1
ATOM 1624 O O . GLY B 1 70 ? -3.66 4.152 -0.169 1 98.75 70 GLY B O 1
ATOM 1625 N N . PHE B 1 71 ? -2.465 2.521 -1.201 1 98.75 71 PHE B N 1
ATOM 1626 C CA . PHE B 1 71 ? -1.203 3.25 -1.178 1 98.75 71 PHE B CA 1
ATOM 1627 C C . PHE B 1 71 ? -1.321 4.559 -1.948 1 98.75 71 PHE B C 1
ATOM 1629 O O . PHE B 1 71 ? -0.961 5.621 -1.437 1 98.75 71 PHE B O 1
ATOM 1636 N N . GLY B 1 72 ? -1.858 4.496 -3.121 1 98.81 72 GLY B N 1
ATOM 1637 C CA . GLY B 1 72 ? -2.098 5.688 -3.922 1 98.81 72 GLY B CA 1
ATOM 1638 C C . GLY B 1 72 ? -3.029 6.676 -3.252 1 98.81 72 GLY B C 1
ATOM 1639 O O . GLY B 1 72 ? -2.793 7.887 -3.295 1 98.81 72 GLY B O 1
ATOM 1640 N N . ALA B 1 73 ? -4.016 6.203 -2.643 1 98.88 73 ALA B N 1
ATOM 1641 C CA .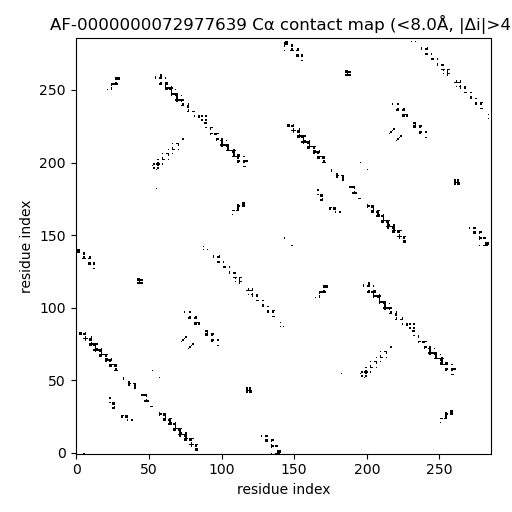 ALA B 1 73 ? -4.988 7.066 -1.975 1 98.88 73 ALA B CA 1
ATOM 1642 C C . ALA B 1 73 ? -4.332 7.867 -0.854 1 98.88 73 ALA B C 1
ATOM 1644 O O . ALA B 1 73 ? -4.648 9.039 -0.657 1 98.88 73 ALA B O 1
ATOM 1645 N N . LEU B 1 74 ? -3.443 7.27 -0.128 1 98.94 74 LEU B N 1
ATOM 1646 C CA . LEU B 1 74 ? -2.777 7.977 0.962 1 98.94 74 LEU B CA 1
ATOM 1647 C C . LEU B 1 74 ? -1.911 9.109 0.427 1 98.94 74 LEU B C 1
ATOM 1649 O O . LEU B 1 74 ? -1.81 10.164 1.054 1 98.94 74 LEU B O 1
ATOM 1653 N N . TYR B 1 75 ? -1.349 8.867 -0.708 1 98.94 75 TYR B N 1
ATOM 1654 C CA . TYR B 1 75 ? -0.556 9.945 -1.292 1 98.94 75 TYR B CA 1
ATOM 1655 C C . TYR B 1 75 ? -1.453 11.039 -1.856 1 98.94 75 TYR B C 1
ATOM 1657 O O . TYR B 1 75 ? -1.23 12.219 -1.602 1 98.94 75 TYR B O 1
ATOM 1665 N N . ALA B 1 76 ? -2.486 10.688 -2.549 1 98.88 76 ALA B N 1
ATOM 1666 C CA . ALA B 1 76 ? -3.354 11.633 -3.24 1 98.88 76 ALA B CA 1
ATOM 1667 C C . ALA B 1 76 ? -4.18 12.445 -2.246 1 98.88 76 ALA B C 1
ATOM 1669 O O . ALA B 1 76 ? -4.344 13.656 -2.406 1 98.88 76 ALA B O 1
ATOM 1670 N N . PHE B 1 77 ? -4.645 11.844 -1.21 1 98.88 77 PHE B N 1
ATOM 1671 C CA . PHE B 1 77 ? -5.605 12.5 -0.326 1 98.88 77 PHE B CA 1
ATOM 1672 C C . PHE B 1 77 ? -4.969 12.828 1.018 1 98.88 77 PHE B C 1
ATOM 1674 O O . PHE B 1 77 ? -5.578 13.5 1.854 1 98.88 77 PHE B O 1
ATOM 1681 N N . GLY B 1 78 ? -3.822 12.328 1.215 1 98.81 78 GLY B N 1
ATOM 1682 C CA . GLY B 1 78 ? -3.117 12.602 2.455 1 98.81 78 GLY B CA 1
ATOM 1683 C C . GLY B 1 78 ? -1.9 13.492 2.266 1 98.81 78 GLY B C 1
ATOM 1684 O O . GLY B 1 78 ? -1.978 14.711 2.449 1 98.81 78 GLY B O 1
ATOM 1685 N N . ILE B 1 79 ? -0.827 12.914 1.697 1 98.94 79 ILE B N 1
ATOM 1686 C CA . ILE B 1 79 ? 0.455 13.602 1.589 1 98.94 79 ILE B CA 1
ATOM 1687 C C . ILE B 1 79 ? 0.289 14.875 0.762 1 98.94 79 ILE B C 1
ATOM 1689 O O . ILE B 1 79 ? 0.702 15.961 1.186 1 98.94 79 ILE B O 1
ATOM 1693 N N . ALA B 1 80 ? -0.333 14.805 -0.344 1 98.88 80 ALA B N 1
ATOM 1694 C CA . ALA B 1 80 ? -0.406 15.93 -1.274 1 98.88 80 ALA B CA 1
ATOM 1695 C C . ALA B 1 80 ? -1.133 17.109 -0.647 1 98.88 80 ALA B C 1
ATOM 1697 O O . ALA B 1 80 ? -0.582 18.219 -0.562 1 98.88 80 ALA B O 1
ATOM 1698 N N . PRO B 1 81 ? -2.328 17.016 -0.142 1 98.88 81 PRO B N 1
ATOM 1699 C CA . PRO B 1 81 ? -2.979 18.188 0.421 1 98.88 81 PRO B CA 1
ATOM 1700 C C . PRO B 1 81 ? -2.301 18.688 1.696 1 98.88 81 PRO B C 1
ATOM 1702 O O . PRO B 1 81 ? -2.338 19.891 1.995 1 98.88 81 PRO B O 1
ATOM 1705 N N . LEU B 1 82 ? -1.658 17.875 2.43 1 98.81 82 LEU B N 1
ATOM 1706 C CA . LEU B 1 82 ? -1.013 18.281 3.676 1 98.81 82 LEU B CA 1
ATOM 1707 C C . LEU B 1 82 ? 0.182 19.188 3.4 1 98.81 82 LEU B C 1
ATOM 1709 O O . LEU B 1 82 ? 0.544 20.016 4.238 1 98.81 82 LEU B O 1
ATOM 1713 N N . LEU B 1 83 ? 0.757 19.047 2.238 1 98.62 83 LEU B N 1
ATOM 1714 C CA . LEU B 1 83 ? 1.874 19.906 1.867 1 98.62 83 LEU B CA 1
ATOM 1715 C C . LEU B 1 83 ? 1.423 21.359 1.748 1 98.62 83 LEU B C 1
ATOM 1717 O O . LEU B 1 83 ? 2.248 22.266 1.786 1 98.62 83 LEU B O 1
ATOM 1721 N N . LYS B 1 84 ? 0.157 21.562 1.645 1 98 84 LYS B N 1
ATOM 1722 C CA . LYS B 1 84 ? -0.357 22.906 1.394 1 98 84 LYS B CA 1
ATOM 1723 C C . LYS B 1 84 ? -0.909 23.531 2.672 1 98 84 LYS B C 1
ATOM 1725 O O . LYS B 1 84 ? -1.261 24.703 2.689 1 98 84 LYS B O 1
ATOM 1730 N N . VAL B 1 85 ? -1.024 22.734 3.717 1 97.88 85 VAL B N 1
ATOM 1731 C CA . VAL B 1 85 ? -1.539 23.266 4.98 1 97.88 85 VAL B CA 1
ATOM 1732 C C . VAL B 1 85 ? -0.548 24.266 5.57 1 97.88 85 VAL B C 1
ATOM 1734 O O . VAL B 1 85 ? 0.665 24.031 5.531 1 97.88 85 VAL B O 1
ATOM 1737 N N . ARG B 1 86 ? -1.079 25.391 6.191 1 95.88 86 ARG B N 1
ATOM 1738 C CA . ARG B 1 86 ? -0.227 26.406 6.785 1 95.88 86 ARG B CA 1
ATOM 1739 C C . ARG B 1 86 ? 0.19 26.016 8.203 1 95.88 86 ARG B C 1
ATOM 1741 O O . ARG B 1 86 ? -0.126 26.719 9.164 1 95.88 86 ARG B O 1
ATOM 1748 N N . ASN B 1 87 ? 0.877 24.984 8.359 1 97.38 87 ASN B N 1
ATOM 1749 C CA . ASN B 1 87 ? 1.446 24.469 9.602 1 97.38 87 ASN B CA 1
ATOM 1750 C C . ASN B 1 87 ? 2.734 23.688 9.344 1 97.38 87 ASN B C 1
ATOM 1752 O O . ASN B 1 87 ? 2.701 22.594 8.781 1 97.38 87 ASN B O 1
ATOM 1756 N N . ILE B 1 88 ? 3.828 24.188 9.797 1 96.81 88 ILE B N 1
ATOM 1757 C CA . ILE B 1 88 ? 5.156 23.672 9.461 1 96.81 88 ILE B CA 1
ATOM 1758 C C . ILE B 1 88 ? 5.336 22.281 10.047 1 96.81 88 ILE B C 1
ATOM 1760 O O . ILE B 1 88 ? 5.969 21.422 9.43 1 96.81 88 ILE B O 1
ATOM 1764 N N . GLU B 1 89 ? 4.832 22.062 11.203 1 97.88 89 GLU B N 1
ATOM 1765 C CA . GLU B 1 89 ? 4.945 20.734 11.82 1 97.88 89 GLU B CA 1
ATOM 1766 C C . GLU B 1 89 ? 4.223 19.672 10.992 1 97.88 89 GLU B C 1
ATOM 1768 O O . GLU B 1 89 ? 4.781 18.625 10.711 1 97.88 89 GLU B O 1
ATOM 1773 N N . ALA B 1 90 ? 3.01 19.969 10.578 1 98.38 90 ALA B N 1
ATOM 1774 C CA . ALA B 1 90 ? 2.234 19.047 9.742 1 98.38 90 ALA B CA 1
ATOM 1775 C C . ALA B 1 90 ? 2.939 18.797 8.414 1 98.38 90 ALA B C 1
ATOM 1777 O O . ALA B 1 90 ? 2.99 17.656 7.945 1 98.38 90 ALA B O 1
ATOM 1778 N N . ASN B 1 91 ? 3.512 19.828 7.859 1 98.56 91 ASN B N 1
ATOM 1779 C CA . ASN B 1 91 ? 4.223 19.719 6.594 1 98.56 91 ASN B CA 1
ATOM 1780 C C . ASN B 1 91 ? 5.422 18.781 6.703 1 98.56 91 ASN B C 1
ATOM 1782 O O . ASN B 1 91 ? 5.629 17.922 5.84 1 98.56 91 ASN B O 1
ATOM 1786 N N . ARG B 1 92 ? 6.125 18.906 7.758 1 98.38 92 ARG B N 1
ATOM 1787 C CA . ARG B 1 92 ? 7.328 18.109 7.949 1 98.38 92 ARG B CA 1
ATOM 1788 C C . ARG B 1 92 ? 6.98 16.641 8.18 1 98.38 92 ARG B C 1
ATOM 1790 O O . ARG B 1 92 ? 7.672 15.75 7.684 1 98.38 92 ARG B O 1
ATOM 1797 N N . ILE B 1 93 ? 5.93 16.391 8.914 1 98.81 93 ILE B N 1
ATOM 1798 C CA . ILE B 1 93 ? 5.477 15.016 9.148 1 98.81 93 ILE B CA 1
ATOM 1799 C C . ILE B 1 93 ? 5.062 14.375 7.824 1 98.81 93 ILE B C 1
ATOM 1801 O O . ILE B 1 93 ? 5.477 13.258 7.512 1 98.81 93 ILE B O 1
ATOM 1805 N N . ALA B 1 94 ? 4.281 15.086 7.031 1 98.88 94 ALA B N 1
ATOM 1806 C CA . ALA B 1 94 ? 3.82 14.57 5.746 1 98.88 94 ALA B CA 1
ATOM 1807 C C . ALA B 1 94 ? 4.996 14.258 4.824 1 98.88 94 ALA B C 1
ATOM 1809 O O . ALA B 1 94 ? 5.047 13.188 4.215 1 98.88 94 ALA B O 1
ATOM 1810 N N . ARG B 1 95 ? 5.922 15.188 4.742 1 98.81 95 ARG B N 1
ATOM 1811 C CA . ARG B 1 95 ? 7.102 15.008 3.904 1 98.81 95 ARG B CA 1
ATOM 1812 C C . ARG B 1 95 ? 7.895 13.773 4.328 1 98.81 95 ARG B C 1
ATOM 1814 O O . ARG B 1 95 ? 8.211 12.914 3.504 1 98.81 95 ARG B O 1
ATOM 1821 N N . ARG B 1 96 ? 8.203 13.719 5.566 1 98.88 96 ARG B N 1
ATOM 1822 C CA . ARG B 1 96 ? 9.008 12.617 6.09 1 98.88 96 ARG B CA 1
ATOM 1823 C C . ARG B 1 96 ? 8.305 11.281 5.91 1 98.88 96 ARG B C 1
ATOM 1825 O O . ARG B 1 96 ? 8.914 10.297 5.504 1 98.88 96 ARG B O 1
ATOM 1832 N N . ALA B 1 97 ? 7.027 11.219 6.195 1 98.94 97 ALA B N 1
ATOM 1833 C CA . ALA B 1 97 ? 6.254 9.984 6.07 1 98.94 97 ALA B CA 1
ATOM 1834 C C . ALA B 1 97 ? 6.215 9.5 4.625 1 98.94 97 ALA B C 1
ATOM 1836 O O . ALA B 1 97 ? 6.391 8.312 4.355 1 98.94 97 ALA B O 1
ATOM 1837 N N . GLY B 1 98 ? 5.961 10.453 3.701 1 98.94 98 GLY B N 1
ATOM 1838 C CA . GLY B 1 98 ? 5.941 10.086 2.293 1 98.94 98 GLY B CA 1
ATOM 1839 C C . GLY B 1 98 ? 7.262 9.523 1.802 1 98.94 98 GLY B C 1
ATOM 1840 O O . GLY B 1 98 ? 7.285 8.555 1.041 1 98.94 98 GLY B O 1
ATOM 1841 N N . ILE B 1 99 ? 8.352 10.117 2.258 1 98.94 99 ILE B N 1
ATOM 1842 C CA . ILE B 1 99 ? 9.672 9.695 1.826 1 98.94 99 ILE B CA 1
ATOM 1843 C C . ILE B 1 99 ? 10.008 8.328 2.434 1 98.94 99 ILE B C 1
ATOM 1845 O O . ILE B 1 99 ? 10.453 7.422 1.729 1 98.94 99 ILE B O 1
ATOM 1849 N N . ILE B 1 100 ? 9.781 8.117 3.686 1 98.88 100 ILE B N 1
ATOM 1850 C CA . ILE B 1 100 ? 10.062 6.852 4.352 1 98.88 100 ILE B CA 1
ATOM 1851 C C . ILE B 1 100 ? 9.25 5.734 3.705 1 98.88 100 ILE B C 1
ATOM 1853 O O . ILE B 1 100 ? 9.789 4.672 3.379 1 98.88 100 ILE B O 1
ATOM 1857 N N . ALA B 1 101 ? 7.965 5.961 3.494 1 98.94 101 ALA B N 1
ATOM 1858 C CA . ALA B 1 101 ? 7.086 4.953 2.908 1 98.94 101 ALA B CA 1
ATOM 1859 C C . ALA B 1 101 ? 7.555 4.562 1.509 1 98.94 101 ALA B C 1
ATOM 1861 O O . ALA B 1 101 ? 7.578 3.379 1.163 1 98.94 101 ALA B O 1
ATOM 1862 N N . ALA B 1 102 ? 7.926 5.543 0.716 1 98.88 102 ALA B N 1
ATOM 1863 C CA . ALA B 1 102 ? 8.391 5.277 -0.643 1 98.88 102 ALA B CA 1
ATOM 18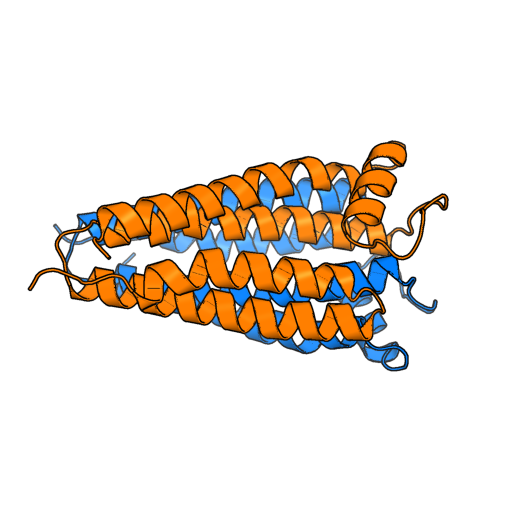64 C C . ALA B 1 102 ? 9.688 4.469 -0.632 1 98.88 102 ALA B C 1
ATOM 1866 O O . ALA B 1 102 ? 9.844 3.539 -1.425 1 98.88 102 ALA B O 1
ATOM 1867 N N . ILE B 1 103 ? 10.617 4.797 0.223 1 98.81 103 ILE B N 1
ATOM 1868 C CA . ILE B 1 103 ? 11.914 4.129 0.255 1 98.81 103 ILE B CA 1
ATOM 1869 C C . ILE B 1 103 ? 11.742 2.691 0.743 1 98.81 103 ILE B C 1
ATOM 1871 O O . ILE B 1 103 ? 12.297 1.761 0.158 1 98.81 103 ILE B O 1
ATOM 1875 N N . VAL B 1 104 ? 10.953 2.469 1.792 1 98.5 104 VAL B N 1
ATOM 1876 C CA . VAL B 1 104 ? 10.773 1.12 2.318 1 98.5 104 VAL B CA 1
ATOM 1877 C C . VAL B 1 104 ? 10.047 0.256 1.294 1 98.5 104 VAL B C 1
ATOM 1879 O O . VAL B 1 104 ? 10.422 -0.895 1.061 1 98.5 104 VAL B O 1
ATOM 1882 N N . TRP B 1 105 ? 8.945 0.776 0.728 1 98.81 105 TRP B N 1
ATOM 1883 C CA . TRP B 1 105 ? 8.273 0.079 -0.367 1 98.81 105 TRP B CA 1
ATOM 1884 C C . TRP B 1 105 ? 9.273 -0.294 -1.461 1 98.81 105 TRP B C 1
ATOM 1886 O O . TRP B 1 105 ? 9.328 -1.449 -1.889 1 98.81 105 TRP B O 1
ATOM 1896 N N . PHE B 1 106 ? 10.039 0.65 -1.967 1 98.75 106 PHE B N 1
ATOM 1897 C CA . PHE B 1 106 ? 10.953 0.483 -3.092 1 98.75 106 PHE B CA 1
ATOM 1898 C C . PHE B 1 106 ? 11.961 -0.623 -2.809 1 98.75 106 PHE B C 1
ATOM 1900 O O . PHE B 1 106 ? 12.195 -1.486 -3.656 1 98.75 106 PHE B O 1
ATOM 1907 N N . VAL B 1 107 ? 12.625 -0.609 -1.655 1 98.62 107 VAL B N 1
ATOM 1908 C CA . VAL B 1 107 ? 13.664 -1.572 -1.315 1 98.62 107 VAL B CA 1
ATOM 1909 C C . VAL B 1 107 ? 13.07 -2.98 -1.277 1 98.62 107 VAL B C 1
ATOM 1911 O O . VAL B 1 107 ? 13.617 -3.904 -1.885 1 98.62 107 VAL B O 1
ATOM 1914 N N . VAL B 1 108 ? 11.922 -3.199 -0.654 1 98.25 108 VAL B N 1
ATOM 1915 C CA . VAL B 1 108 ? 11.32 -4.516 -0.472 1 98.25 108 VAL B CA 1
ATOM 1916 C C . VAL B 1 108 ? 10.789 -5.035 -1.809 1 98.25 108 VAL B C 1
ATOM 1918 O O . VAL B 1 108 ? 11.117 -6.152 -2.219 1 98.25 108 VAL B O 1
ATOM 1921 N N . ASP B 1 109 ? 10.023 -4.207 -2.494 1 98.31 109 ASP B N 1
ATOM 1922 C CA . ASP B 1 109 ? 9.43 -4.594 -3.77 1 98.31 109 ASP B CA 1
ATOM 1923 C C . ASP B 1 109 ? 10.508 -4.891 -4.809 1 98.31 109 ASP B C 1
ATOM 1925 O O . ASP B 1 109 ? 10.438 -5.902 -5.512 1 98.31 109 ASP B O 1
ATOM 1929 N N . SER B 1 110 ? 11.555 -4.039 -4.883 1 98.12 110 SER B N 1
ATOM 1930 C CA . SER B 1 110 ? 12.594 -4.207 -5.895 1 98.12 110 SER B CA 1
ATOM 1931 C C . SER B 1 110 ? 13.477 -5.418 -5.586 1 98.12 110 SER B C 1
ATOM 1933 O O . SER B 1 110 ? 13.875 -6.145 -6.496 1 98.12 110 SER B O 1
ATOM 1935 N N . THR B 1 111 ? 13.812 -5.594 -4.324 1 97.69 111 THR B N 1
ATOM 1936 C CA . THR B 1 111 ? 14.539 -6.801 -3.939 1 97.69 111 THR B CA 1
ATOM 1937 C C . THR B 1 111 ? 13.773 -8.055 -4.359 1 97.69 111 THR B C 1
ATOM 1939 O O . THR B 1 111 ? 14.344 -8.953 -4.98 1 97.69 111 THR B O 1
ATOM 1942 N N . GLY B 1 112 ? 12.508 -8.117 -4.094 1 96.44 112 GLY B N 1
ATOM 1943 C CA . GLY B 1 112 ? 11.688 -9.258 -4.473 1 96.44 112 GLY B CA 1
ATOM 1944 C C . GLY B 1 112 ? 11.531 -9.406 -5.973 1 96.44 112 GLY B C 1
ATOM 1945 O O . GLY B 1 112 ? 11.5 -10.523 -6.492 1 96.44 112 GLY B O 1
ATOM 1946 N N . SER B 1 113 ? 11.398 -8.328 -6.664 1 96.44 113 SER B N 1
ATOM 1947 C CA . SER B 1 113 ? 11.25 -8.352 -8.117 1 96.44 113 SER B CA 1
ATOM 1948 C C . SER B 1 113 ? 12.477 -8.977 -8.781 1 96.44 113 SER B C 1
ATOM 1950 O O . SER B 1 113 ? 12.344 -9.828 -9.664 1 96.44 113 SER B O 1
ATOM 1952 N N . VAL B 1 114 ? 13.656 -8.578 -8.336 1 95.75 114 VAL B N 1
ATOM 1953 C CA . VAL B 1 114 ? 14.891 -9.133 -8.891 1 95.75 114 VAL B CA 1
ATOM 1954 C C . VAL B 1 114 ? 15.016 -10.602 -8.492 1 95.75 114 VAL B C 1
ATOM 1956 O O . VAL B 1 114 ? 15.328 -11.453 -9.328 1 95.75 114 VAL B O 1
ATOM 1959 N N . ALA B 1 115 ? 14.664 -10.938 -7.27 1 95.38 115 ALA B N 1
ATOM 1960 C CA . ALA B 1 115 ? 14.773 -12.305 -6.77 1 95.38 115 ALA B CA 1
ATOM 1961 C C . ALA B 1 115 ? 13.805 -13.242 -7.492 1 95.38 115 ALA B C 1
ATOM 1963 O O . ALA B 1 115 ? 14.094 -14.422 -7.684 1 95.38 115 ALA B O 1
ATOM 1964 N N . SER B 1 116 ? 12.625 -12.742 -7.945 1 93.75 116 SER B N 1
ATOM 1965 C CA . SER B 1 116 ? 11.633 -13.547 -8.633 1 93.75 116 SER B CA 1
ATOM 1966 C C . SER B 1 116 ? 11.961 -13.695 -10.117 1 93.75 116 SER B C 1
ATOM 1968 O O . SER B 1 116 ? 11.273 -14.414 -10.844 1 93.75 116 SER B O 1
ATOM 1970 N N . GLY B 1 117 ? 12.992 -12.914 -10.555 1 93.56 117 GLY B N 1
ATOM 1971 C CA . GLY B 1 117 ? 13.406 -12.977 -11.945 1 93.56 117 GLY B CA 1
ATOM 1972 C C . GLY B 1 117 ? 12.734 -11.93 -12.812 1 93.56 117 GLY B C 1
ATOM 1973 O O . GLY B 1 117 ? 12.859 -11.969 -14.039 1 93.56 117 GLY B O 1
ATOM 1974 N N . VAL B 1 118 ? 11.961 -11.023 -12.219 1 94.44 118 VAL B N 1
ATOM 1975 C CA . VAL B 1 118 ? 11.242 -10.008 -12.984 1 94.44 118 VAL B CA 1
ATOM 1976 C C . VAL B 1 118 ? 11.906 -8.648 -12.773 1 94.44 118 VAL B C 1
ATOM 1978 O O . VAL B 1 118 ? 11.32 -7.754 -12.156 1 94.44 118 VAL B O 1
ATOM 1981 N N . TRP B 1 119 ? 13 -8.414 -13.406 1 93.69 119 TRP B N 1
ATOM 1982 C CA . TRP B 1 119 ? 13.789 -7.207 -13.203 1 93.69 119 TRP B CA 1
ATOM 1983 C C . TRP B 1 119 ? 13.07 -5.984 -13.766 1 93.69 119 TRP B C 1
ATOM 1985 O O . TRP B 1 119 ? 13.336 -4.855 -13.344 1 93.69 119 TRP B O 1
ATOM 1995 N N . SER B 1 120 ? 12.195 -6.117 -14.758 1 94.75 120 SER B N 1
ATOM 1996 C CA . SER B 1 120 ? 11.445 -5.008 -15.336 1 94.75 120 SER B CA 1
ATOM 1997 C C . SER B 1 120 ? 10.594 -4.309 -14.289 1 94.75 120 SER B C 1
ATOM 1999 O O . SER B 1 120 ? 10.445 -3.086 -14.312 1 94.75 120 SER B O 1
ATOM 2001 N N . ASN B 1 121 ? 10.055 -5.062 -13.375 1 95.06 121 ASN B N 1
ATOM 2002 C CA . ASN B 1 121 ? 9.273 -4.445 -12.312 1 95.06 121 ASN B CA 1
ATOM 2003 C C . ASN B 1 121 ? 10.133 -3.539 -11.438 1 95.06 121 ASN B C 1
ATOM 2005 O O . ASN B 1 121 ? 9.68 -2.484 -10.992 1 95.06 121 ASN B O 1
ATOM 2009 N N . ALA B 1 122 ? 11.383 -3.924 -11.211 1 96.38 122 ALA B N 1
ATOM 2010 C CA . ALA B 1 122 ? 12.305 -3.088 -10.445 1 96.38 122 ALA B CA 1
ATOM 2011 C C . ALA B 1 122 ? 12.594 -1.779 -11.18 1 96.38 122 ALA B C 1
ATOM 2013 O O . ALA B 1 122 ? 12.75 -0.73 -10.547 1 96.38 122 ALA B O 1
ATOM 2014 N N . MET B 1 123 ? 12.617 -1.828 -12.438 1 96.5 123 MET B N 1
ATOM 2015 C CA . MET B 1 123 ? 12.82 -0.616 -13.227 1 96.5 123 MET B CA 1
ATOM 2016 C C . MET B 1 123 ? 11.633 0.328 -13.094 1 96.5 123 MET B C 1
ATOM 2018 O O . MET B 1 123 ? 11.812 1.535 -12.922 1 96.5 123 MET B O 1
ATOM 2022 N N . PHE B 1 124 ? 10.414 -0.178 -13.148 1 95.06 124 PHE B N 1
ATOM 2023 C CA . PHE B 1 124 ? 9.227 0.633 -12.906 1 95.06 124 PHE B CA 1
ATOM 2024 C C . PHE B 1 124 ? 9.258 1.244 -11.516 1 95.06 124 PHE B C 1
ATOM 2026 O O . PHE B 1 124 ? 8.867 2.4 -11.328 1 95.06 124 PHE B O 1
ATOM 2033 N N . ASN B 1 125 ? 9.727 0.491 -10.586 1 97.81 125 ASN B N 1
ATOM 2034 C CA . ASN B 1 125 ? 9.828 0.997 -9.219 1 97.81 125 ASN B CA 1
ATOM 2035 C C . ASN B 1 125 ? 10.719 2.234 -9.148 1 97.81 125 ASN B C 1
ATOM 2037 O O . ASN B 1 125 ? 10.445 3.152 -8.367 1 97.81 125 ASN B O 1
ATOM 2041 N N . VAL B 1 126 ? 11.789 2.254 -9.945 1 98.19 126 VAL B N 1
ATOM 2042 C CA . VAL B 1 126 ? 12.68 3.41 -9.953 1 98.19 126 VAL B CA 1
ATOM 2043 C C . VAL B 1 126 ? 11.914 4.648 -10.414 1 98.19 126 VAL B C 1
ATOM 2045 O O . VAL B 1 126 ? 12.023 5.715 -9.805 1 98.19 126 VAL B O 1
ATOM 2048 N N . ILE B 1 127 ? 11.133 4.512 -11.406 1 97.69 127 ILE B N 1
ATOM 2049 C CA . ILE B 1 127 ? 10.359 5.625 -11.938 1 97.69 127 ILE B CA 1
ATOM 2050 C C . ILE B 1 127 ? 9.383 6.133 -10.875 1 97.69 127 ILE B C 1
ATOM 2052 O O . ILE B 1 127 ? 9.328 7.336 -10.602 1 97.69 127 ILE B O 1
ATOM 2056 N N . TYR B 1 128 ? 8.703 5.234 -10.25 1 97.44 128 TYR B N 1
ATOM 2057 C CA . TYR B 1 128 ? 7.719 5.621 -9.25 1 97.44 128 TYR B CA 1
ATOM 2058 C C . TYR B 1 128 ? 8.398 6.223 -8.023 1 97.44 128 TYR B C 1
ATOM 2060 O O . TYR B 1 128 ? 7.875 7.16 -7.414 1 97.44 128 TYR B O 1
ATOM 2068 N N . LEU B 1 129 ? 9.547 5.672 -7.668 1 98.69 129 LEU B N 1
ATOM 2069 C CA . LEU B 1 129 ? 10.297 6.23 -6.547 1 98.69 129 LEU B CA 1
ATOM 2070 C C . LEU B 1 129 ? 10.641 7.691 -6.805 1 98.69 129 LEU B C 1
ATOM 2072 O O . LEU B 1 129 ? 10.469 8.539 -5.922 1 98.69 129 LEU B O 1
ATOM 2076 N N . LEU B 1 130 ? 11.117 8.023 -7.941 1 98.75 130 LEU B N 1
ATOM 2077 C CA . LEU B 1 130 ? 11.516 9.383 -8.281 1 98.75 130 LEU B CA 1
ATOM 2078 C C . LEU B 1 130 ? 10.305 10.32 -8.258 1 98.75 130 LEU B C 1
ATOM 2080 O O . LEU B 1 130 ? 10.383 11.43 -7.738 1 98.75 130 LEU B O 1
ATOM 2084 N N . LEU B 1 131 ? 9.188 9.891 -8.742 1 98.56 131 LEU B N 1
ATOM 2085 C CA . LEU B 1 131 ? 7.977 10.703 -8.789 1 98.56 131 LEU B CA 1
ATOM 2086 C C . LEU B 1 131 ? 7.465 10.992 -7.379 1 98.56 131 LEU B C 1
ATOM 2088 O O . LEU B 1 131 ? 6.887 12.055 -7.133 1 98.56 131 LEU B O 1
ATOM 2092 N N . LEU B 1 132 ? 7.703 10.094 -6.473 1 98.75 132 LEU B N 1
ATOM 2093 C CA . LEU B 1 132 ? 7.184 10.242 -5.117 1 98.75 132 LEU B CA 1
ATOM 2094 C C . LEU B 1 132 ? 8.172 11 -4.234 1 98.75 132 LEU B C 1
ATOM 2096 O O . LEU B 1 132 ? 7.77 11.836 -3.422 1 98.75 132 LEU B O 1
ATOM 2100 N N . VAL B 1 133 ? 9.453 10.797 -4.445 1 98.88 133 VAL B N 1
ATOM 2101 C CA . VAL B 1 133 ? 10.438 11.266 -3.475 1 98.88 133 VAL B CA 1
ATOM 2102 C C . VAL B 1 133 ? 10.984 12.617 -3.908 1 98.88 133 VAL B C 1
ATOM 2104 O O . VAL B 1 133 ? 11.203 13.508 -3.074 1 98.88 133 VAL B O 1
ATOM 2107 N N . VAL B 1 134 ? 11.211 12.82 -5.156 1 98.81 134 VAL B N 1
ATOM 2108 C CA . VAL B 1 134 ? 11.898 14.023 -5.613 1 98.81 134 VAL B CA 1
ATOM 2109 C C . VAL B 1 134 ? 11.102 15.258 -5.215 1 98.81 134 VAL B C 1
ATOM 2111 O O . VAL B 1 134 ? 11.641 16.188 -4.594 1 98.81 134 VAL B O 1
ATOM 2114 N N . PRO B 1 135 ? 9.781 15.352 -5.484 1 98.81 135 PRO B N 1
ATOM 2115 C CA . PRO B 1 135 ? 9.055 16.547 -5.078 1 98.81 135 PRO B CA 1
ATOM 2116 C C . PRO B 1 135 ? 9.047 16.75 -3.564 1 98.81 135 PRO B C 1
ATOM 2118 O O . PRO B 1 135 ? 9.055 17.891 -3.09 1 98.81 135 PRO B O 1
ATOM 2121 N N . LEU B 1 136 ? 9.07 15.727 -2.822 1 98.88 136 LEU B N 1
ATOM 2122 C CA . LEU B 1 136 ? 9.055 15.828 -1.367 1 98.88 136 LEU B CA 1
ATOM 2123 C C . LEU B 1 136 ? 10.406 16.297 -0.844 1 98.88 136 LEU B C 1
ATOM 2125 O O . LEU B 1 136 ? 10.477 17.062 0.119 1 98.88 136 LEU B O 1
ATOM 2129 N N . ALA B 1 137 ? 11.438 15.805 -1.44 1 98.62 137 ALA B N 1
ATOM 2130 C CA . ALA B 1 137 ? 12.789 16.172 -1.025 1 98.62 137 ALA B CA 1
ATOM 2131 C C . ALA B 1 137 ? 13.086 17.625 -1.382 1 98.62 137 ALA B C 1
ATOM 2133 O O . ALA B 1 137 ? 13.891 18.281 -0.715 1 98.62 137 ALA B O 1
ATOM 2134 N N . MET B 1 138 ? 12.391 18.156 -2.344 1 98.38 138 MET B N 1
ATOM 2135 C CA . MET B 1 138 ? 12.758 19.453 -2.891 1 98.38 138 MET B CA 1
ATOM 2136 C C . MET B 1 138 ? 11.797 20.547 -2.406 1 98.38 138 MET B C 1
ATOM 2138 O O . MET B 1 138 ? 12.047 21.734 -2.617 1 98.38 138 MET B O 1
ATOM 2142 N N . VAL B 1 139 ? 10.734 20.141 -1.803 1 98.25 139 VAL B N 1
ATOM 2143 C CA . VAL B 1 139 ? 9.734 21.125 -1.408 1 98.25 139 VAL B CA 1
ATOM 2144 C C . VAL B 1 139 ? 10.312 22.047 -0.333 1 98.25 139 VAL B C 1
ATOM 2146 O O . VAL B 1 139 ? 11.023 21.578 0.565 1 98.25 139 VAL B O 1
ATOM 2149 N N . GLU B 1 140 ? 10.07 23.359 -0.418 1 96.62 140 GLU B N 1
ATOM 2150 C CA . GLU B 1 140 ? 10.453 24.391 0.548 1 96.62 140 GLU B CA 1
ATOM 2151 C C . GLU B 1 140 ? 9.227 25.016 1.206 1 96.62 140 GLU B C 1
ATOM 2153 O O . GLU B 1 140 ? 8.375 25.594 0.525 1 96.62 140 GLU B O 1
ATOM 2158 N N . PHE B 1 141 ? 9.211 24.781 2.529 1 91.81 141 PHE B N 1
ATOM 2159 C CA . PHE B 1 141 ? 8.078 25.328 3.266 1 91.81 141 PHE B CA 1
ATOM 2160 C C . PHE B 1 141 ? 8.359 26.766 3.713 1 91.81 141 PHE B C 1
ATOM 2162 O O . PHE B 1 141 ? 9.492 27.094 4.066 1 91.81 141 PHE B O 1
ATOM 2169 N N . GLU B 1 142 ? 7.582 27.688 3.219 1 73.31 142 GLU B N 1
ATOM 2170 C CA . GLU B 1 142 ? 7.777 29.078 3.604 1 73.31 142 GLU B CA 1
ATOM 2171 C C . GLU B 1 142 ? 7.617 29.266 5.109 1 73.31 142 GLU B C 1
ATOM 2173 O O . GLU B 1 142 ? 6.707 28.703 5.715 1 73.31 142 GLU B O 1
ATOM 2178 N N . ARG B 1 143 ? 8.836 29.688 5.793 1 57.06 143 ARG B N 1
ATOM 2179 C CA . ARG B 1 143 ? 8.805 30.141 7.176 1 57.06 143 ARG B CA 1
ATOM 2180 C C . ARG B 1 143 ? 7.938 31.391 7.328 1 57.06 143 ARG B C 1
ATOM 2182 O O . ARG B 1 143 ? 7.855 3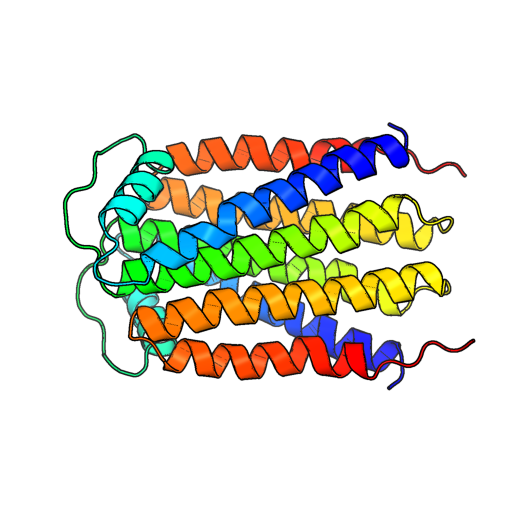2.219 6.41 1 57.06 143 ARG B O 1
#

Radius of gyration: 18.48 Å; Cα contacts (8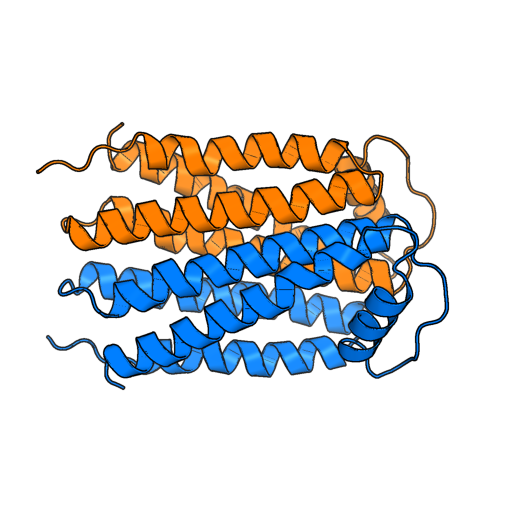 Å, |Δi|>4): 568; chains: 2; bounding box: 29×58×45 Å

Secondary structure (DSSP, 8-state):
--HHHHHHHHHHHHHHHHHHHGGGGGGGSTT-HHHHHHHHHHH-TT----SPPPHHHHHHHHHHHHHHHHHHHHIIIIIHHHTTSS-HHHHHHHHHHHHHHHHHHHHHHHHHHHHTT-HHHHHHHHHHHHHHHHHHHH-----/--HHHHHHHHHHHHHHHHHHHGGGGGGGSTT-HHHHHHHHHHH-TT----SPPPHHHHHHHHHHHHHHHHHHHHIIIIIHHHTTSS-HHHHHHHHHHHHHHHHHHHHHHHHHHHHTT-HHHHHHHHHHHHHHHHHHHH-----

Nearest PDB structures (foldseek):
  6uuj-assembly3_H  TM=2.536E-01  e=2.690E+00  Mycobacterium tuberculosis H37Rv
  6uuj-assembly3_H  TM=2.537E-01  e=2.315E+00  Mycobacterium tuberculosis H37Rv